Protein AF-A0A4U1FFP7-F1 (afdb_monomer_lite)

Foldseek 3Di:
DLLQLLLQLVVVPDAAEAEDCDCPDPSNVVSVVSRHNYDYDDPVDPVRVVVRDPPDDDDDDPPPPDDPVVVPDFQQQAQQWFFDFDPNLVNQLVSLCVVCVVVPPVDDAAAGLDTGDSQRLQVLLCVLQVHHGGHPNDHLVNQCPDPDPCSPVSSVVSVVRNVPPDHDNVSNCVSPVPTDDSSRVSNVCVVVVNVD

pLDDT: mean 89.07, std 9.96, range [54.44, 98.31]

Radius of gyration: 18.81 Å; chains: 1; bounding box: 48×37×46 Å

InterPro domains:
  IPR008030 NmrA-like domain [PF05368] (1-64)
  IPR008030 NmrA-like domain [PF05368] (74-161)
  IPR036291 NAD(P)-binding domain superfamily [SSF51735] (1-162)
  IPR051164 NmrA-like oxidoreductase [PTHR42748] (75-190)

Sequence (196 aa):
GGSVARAILESKKYEVRALARDVTQPNGQVLRDLGADVVKGDLNDKASVEASLKGAFMVTNFWDHFSKEKEMAPLPMGDVPMDGISVADVGEVICSIFNLPEKFVGKIVGLSAEAQTVQQHADALSKGLGKEVRDAEITLEAYEKLEFSAAKEMANMCHFYRMKPDCDSKLTHRLNPKVKSFSQLISKNQSALKGI

Structure (mmCIF, N/CA/C/O backbone):
data_AF-A0A4U1FFP7-F1
#
_entry.id   AF-A0A4U1FFP7-F1
#
loop_
_atom_site.group_PDB
_atom_site.id
_atom_site.type_symbol
_atom_site.label_atom_id
_atom_site.label_alt_id
_atom_site.label_comp_id
_atom_site.label_asym_id
_atom_site.label_entity_id
_atom_site.label_seq_id
_atom_site.pdbx_PDB_ins_code
_atom_site.Cartn_x
_atom_site.Cartn_y
_atom_site.Cartn_z
_atom_site.occupancy
_atom_site.B_iso_or_equiv
_atom_site.auth_seq_id
_atom_site.auth_comp_id
_atom_site.auth_asym_id
_atom_site.auth_atom_id
_atom_site.pdbx_PDB_model_num
ATOM 1 N N . GLY A 1 1 ? -4.544 -5.072 4.134 1.00 87.94 1 GLY A N 1
ATOM 2 C CA . GLY A 1 1 ? -5.307 -5.845 5.134 1.00 87.94 1 GLY A CA 1
ATOM 3 C C . GLY A 1 1 ? -4.788 -5.581 6.533 1.00 87.94 1 GLY A C 1
ATOM 4 O O . GLY A 1 1 ? -5.379 -4.788 7.249 1.00 87.94 1 GLY A O 1
ATOM 5 N N . GLY A 1 2 ? -3.652 -6.177 6.909 1.00 91.94 2 GLY A N 1
ATOM 6 C CA . GLY A 1 2 ? -3.124 -6.071 8.278 1.00 91.94 2 GLY A CA 1
ATOM 7 C C . GLY A 1 2 ? -2.788 -4.653 8.765 1.00 91.94 2 GLY A C 1
ATOM 8 O O . GLY A 1 2 ? -3.014 -4.365 9.934 1.00 91.94 2 GLY A O 1
ATOM 9 N N . SER A 1 3 ? -2.288 -3.757 7.901 1.00 93.94 3 SER A N 1
ATOM 10 C CA . SER A 1 3 ? -2.044 -2.349 8.275 1.00 93.94 3 SER A CA 1
ATOM 11 C C . SER A 1 3 ? -3.331 -1.622 8.668 1.00 93.94 3 SER A C 1
ATOM 13 O O . SER A 1 3 ? -3.363 -0.961 9.697 1.00 93.94 3 SER A O 1
ATOM 15 N N . VAL A 1 4 ? -4.402 -1.809 7.893 1.00 94.75 4 VAL A N 1
ATOM 16 C CA . VAL A 1 4 ? -5.732 -1.247 8.172 1.00 94.75 4 VAL A CA 1
ATOM 17 C C . VAL A 1 4 ? -6.303 -1.803 9.473 1.00 94.75 4 VAL A C 1
ATOM 19 O O . VAL A 1 4 ? -6.729 -1.028 10.319 1.00 94.75 4 VAL A O 1
ATOM 22 N N . ALA A 1 5 ? -6.259 -3.126 9.670 1.00 94.56 5 ALA A N 1
ATOM 23 C CA . ALA A 1 5 ? -6.751 -3.744 10.902 1.00 94.56 5 ALA A CA 1
ATOM 24 C C . ALA A 1 5 ? -6.058 -3.165 12.148 1.00 94.56 5 ALA A C 1
ATOM 26 O O . ALA A 1 5 ? -6.734 -2.798 13.103 1.00 94.56 5 ALA A O 1
ATOM 27 N N . ARG A 1 6 ? -4.725 -3.015 12.113 1.00 95.50 6 ARG A N 1
ATOM 28 C CA . ARG A 1 6 ? -3.956 -2.415 13.214 1.00 95.50 6 ARG A CA 1
ATOM 29 C C . ARG A 1 6 ? -4.321 -0.954 13.462 1.00 95.50 6 ARG A C 1
ATOM 31 O O . ARG A 1 6 ? -4.644 -0.616 14.592 1.00 95.50 6 ARG A O 1
ATOM 38 N N . ALA A 1 7 ? -4.350 -0.124 12.420 1.00 95.00 7 ALA A N 1
ATOM 39 C CA . ALA A 1 7 ? -4.693 1.294 12.556 1.00 95.00 7 ALA A CA 1
ATOM 40 C C . ALA A 1 7 ? -6.114 1.501 13.120 1.00 95.00 7 ALA A C 1
ATOM 42 O O . ALA A 1 7 ? -6.349 2.384 13.946 1.00 95.00 7 ALA A O 1
ATOM 43 N N . ILE A 1 8 ? -7.074 0.663 12.712 1.00 94.12 8 ILE A N 1
ATOM 44 C CA . ILE A 1 8 ? -8.444 0.721 13.234 1.00 94.12 8 ILE A CA 1
ATOM 45 C C . ILE A 1 8 ? -8.495 0.259 14.699 1.00 94.12 8 ILE A C 1
ATOM 47 O O . ILE A 1 8 ? -9.102 0.957 15.513 1.00 94.12 8 ILE A O 1
ATOM 51 N N . LEU A 1 9 ? -7.834 -0.849 15.060 1.00 95.06 9 LEU A N 1
ATOM 52 C CA . LEU A 1 9 ? -7.745 -1.317 16.454 1.00 95.06 9 LEU A CA 1
ATOM 53 C C . LEU A 1 9 ? -7.115 -0.259 17.370 1.00 95.06 9 LEU A C 1
ATOM 55 O O . LEU A 1 9 ? -7.647 0.038 18.439 1.00 95.06 9 LEU A O 1
ATOM 59 N N . GLU A 1 10 ? -6.018 0.362 16.933 1.00 94.44 10 GLU A N 1
ATOM 60 C CA . GLU A 1 10 ? -5.327 1.421 17.678 1.00 94.44 10 GLU A CA 1
ATOM 61 C C . GLU A 1 10 ? -6.215 2.651 17.907 1.00 94.44 10 GLU A C 1
ATOM 63 O O . GLU A 1 10 ? -6.130 3.282 18.962 1.00 94.44 10 GLU A O 1
ATOM 68 N N . SER A 1 11 ? -7.116 2.963 16.967 1.00 92.88 11 SER A N 1
ATOM 69 C CA . SER A 1 11 ? -8.067 4.072 17.114 1.00 92.88 11 SER A CA 1
ATOM 70 C C . SER A 1 11 ? -9.084 3.864 18.241 1.00 92.88 11 SER A C 1
ATOM 72 O O . SER A 1 11 ? -9.640 4.843 18.739 1.00 92.88 11 SER A O 1
ATOM 74 N N . LYS A 1 12 ? -9.353 2.603 18.623 1.00 92.56 12 LYS A N 1
ATOM 75 C CA . LYS A 1 12 ? -10.366 2.186 19.614 1.00 92.56 12 LYS A CA 1
ATOM 76 C C . LYS A 1 12 ? -11.797 2.668 19.332 1.00 92.56 12 LYS A C 1
ATOM 78 O O . LYS A 1 12 ? -12.646 2.614 20.216 1.00 92.56 12 LYS A O 1
ATOM 83 N N . LYS A 1 13 ? -12.079 3.150 18.118 1.00 92.38 13 LYS A N 1
ATOM 84 C CA . LYS A 1 13 ? -13.409 3.638 17.712 1.00 92.38 13 LYS A CA 1
ATOM 85 C C . LYS A 1 13 ? -14.295 2.559 17.104 1.00 92.38 13 LYS A C 1
ATOM 87 O O . LYS A 1 13 ? -15.508 2.733 17.052 1.00 92.38 13 LYS A O 1
ATOM 92 N N . TYR A 1 14 ? -13.688 1.479 16.627 1.00 91.56 14 TYR A N 1
ATOM 93 C CA . TYR A 1 14 ? -14.374 0.403 15.931 1.00 91.56 14 TYR A CA 1
ATOM 94 C C . TYR A 1 14 ? -13.913 -0.940 16.476 1.00 91.56 14 TYR A C 1
ATOM 96 O O . TYR A 1 14 ? -12.738 -1.124 16.799 1.00 91.56 14 TYR A O 1
ATOM 104 N N . GLU A 1 15 ? -14.837 -1.891 16.513 1.00 92.12 15 GLU A N 1
ATOM 105 C CA . GLU A 1 15 ? -14.494 -3.303 16.608 1.00 92.12 15 GLU A CA 1
ATOM 106 C C . GLU A 1 15 ? -13.964 -3.780 15.253 1.00 92.12 15 GLU A C 1
ATOM 108 O O . GLU A 1 15 ? -14.442 -3.355 14.197 1.00 92.12 15 GLU A O 1
ATOM 113 N N . VAL A 1 16 ? -12.968 -4.665 15.268 1.00 93.94 16 VAL A N 1
ATOM 114 C CA . VAL A 1 16 ? -12.366 -5.195 14.042 1.00 93.94 16 VAL A CA 1
ATOM 115 C C . VAL A 1 16 ? -12.641 -6.679 13.944 1.00 93.94 16 VAL A C 1
ATOM 117 O O . VAL A 1 16 ? -12.184 -7.454 14.778 1.00 93.94 16 VAL A O 1
ATOM 120 N N . ARG A 1 17 ? -13.323 -7.076 12.869 1.00 93.56 17 ARG A N 1
ATOM 121 C CA . ARG A 1 17 ? -13.433 -8.469 12.445 1.00 93.56 17 ARG A CA 1
ATOM 122 C C . ARG A 1 17 ? -12.497 -8.726 11.271 1.00 93.56 17 ARG A C 1
ATOM 124 O O . ARG A 1 17 ? -12.626 -8.088 10.228 1.00 93.56 17 ARG A O 1
ATOM 131 N N . ALA A 1 18 ? -11.561 -9.657 11.426 1.00 92.50 18 ALA A N 1
ATOM 132 C CA . ALA A 1 18 ? -10.642 -10.054 10.365 1.00 92.50 18 ALA A CA 1
ATOM 133 C C . ALA A 1 18 ? -11.038 -11.423 9.803 1.00 92.50 18 ALA A C 1
ATOM 135 O O . ALA A 1 18 ? -11.009 -12.430 10.509 1.00 92.50 18 ALA A O 1
ATOM 136 N N . LEU A 1 19 ? -11.390 -11.455 8.518 1.00 91.06 19 LEU A N 1
ATOM 137 C CA . LEU A 1 19 ? -11.724 -12.680 7.796 1.00 91.06 19 LEU A CA 1
ATOM 138 C C . LEU A 1 19 ? -10.442 -13.355 7.289 1.00 91.06 19 LEU A C 1
ATOM 140 O O . LEU A 1 19 ? -9.653 -12.724 6.583 1.00 91.06 19 LEU A O 1
ATOM 144 N N . ALA A 1 20 ? -10.232 -14.627 7.627 1.00 89.88 20 ALA A N 1
ATOM 145 C CA . ALA A 1 20 ? -9.082 -15.403 7.163 1.00 89.88 20 ALA A CA 1
ATOM 146 C C . ALA A 1 20 ? -9.478 -16.835 6.772 1.00 89.88 20 ALA A C 1
ATOM 148 O O . ALA A 1 20 ? -10.256 -17.481 7.469 1.00 89.88 20 ALA A O 1
ATOM 149 N N . ARG A 1 21 ? -8.886 -17.370 5.694 1.00 90.06 21 ARG A N 1
ATOM 150 C CA . ARG A 1 21 ? -9.090 -18.773 5.268 1.00 90.06 21 ARG A CA 1
ATOM 151 C C . ARG A 1 21 ? -8.604 -19.766 6.327 1.00 90.06 21 ARG A C 1
ATOM 153 O O . ARG A 1 21 ? -9.265 -20.766 6.606 1.00 90.06 21 ARG A O 1
ATOM 160 N N . ASP A 1 22 ? -7.461 -19.452 6.931 1.00 90.19 22 ASP A N 1
ATOM 161 C CA . ASP A 1 22 ? -6.849 -20.204 8.019 1.00 90.19 22 ASP A CA 1
ATOM 162 C C . ASP A 1 22 ? -6.565 -19.270 9.197 1.00 90.19 22 ASP A C 1
ATOM 164 O O . ASP A 1 22 ? -5.725 -18.371 9.139 1.00 90.19 22 ASP A O 1
ATOM 168 N N . VAL A 1 23 ? -7.301 -19.499 10.278 1.00 92.12 23 VAL A N 1
ATOM 169 C CA . VAL A 1 23 ? -7.270 -18.673 11.482 1.00 92.12 23 VAL A CA 1
ATOM 170 C C . VAL A 1 23 ? -6.167 -19.093 12.460 1.00 92.12 23 VAL A C 1
ATOM 172 O O . VAL A 1 23 ? -6.041 -18.500 13.529 1.00 92.12 23 VAL A O 1
ATOM 175 N N . THR A 1 24 ? -5.404 -20.139 12.143 1.00 91.12 24 THR A N 1
ATOM 176 C CA . THR A 1 24 ? -4.275 -20.617 12.960 1.00 91.12 24 THR A CA 1
ATOM 177 C C . THR A 1 24 ? -2.950 -19.973 12.556 1.00 91.12 24 THR A C 1
ATOM 179 O O . THR A 1 24 ? -1.965 -20.068 13.285 1.00 91.12 24 THR A O 1
ATOM 182 N N . GLN A 1 25 ? -2.928 -19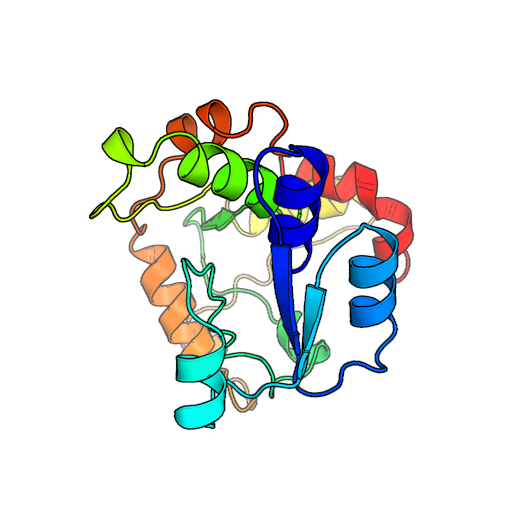.265 11.422 1.00 92.00 25 GLN A N 1
ATOM 183 C CA . GLN A 1 25 ? -1.733 -18.603 10.916 1.00 92.00 25 GLN A CA 1
ATOM 184 C C . GLN A 1 25 ? -1.223 -17.522 11.885 1.00 92.00 25 GLN A C 1
ATOM 186 O O . GLN A 1 25 ? -2.036 -16.773 12.442 1.00 92.00 25 GLN A O 1
ATOM 191 N N . PRO A 1 26 ? 0.109 -17.341 12.017 1.00 93.38 26 PRO A N 1
ATOM 192 C CA . PRO A 1 26 ? 0.697 -16.382 12.957 1.00 93.38 26 PRO A CA 1
ATOM 193 C C . PRO A 1 26 ? 0.146 -14.959 12.812 1.00 93.38 26 PRO A C 1
ATOM 195 O O . PRO A 1 26 ? -0.143 -14.295 13.802 1.00 93.38 26 PRO A O 1
ATOM 198 N N . ASN A 1 27 ? -0.082 -14.505 11.576 1.00 89.38 27 ASN A N 1
ATOM 199 C CA . ASN A 1 27 ? -0.641 -13.177 11.310 1.00 89.38 27 ASN A CA 1
ATOM 200 C C . ASN A 1 27 ? -2.064 -13.007 11.863 1.00 89.38 27 ASN A C 1
ATOM 202 O O . ASN A 1 27 ? -2.416 -11.914 12.303 1.00 89.38 27 ASN A O 1
ATOM 206 N N . GLY A 1 28 ? -2.874 -14.070 11.839 1.00 91.31 28 GLY A N 1
ATOM 207 C CA . GLY A 1 28 ? -4.203 -14.077 12.446 1.00 91.31 28 GLY A CA 1
ATOM 208 C C . GLY A 1 28 ? -4.114 -14.002 13.967 1.00 91.31 28 GLY A C 1
ATOM 209 O O . GLY A 1 28 ? -4.809 -13.196 14.576 1.00 91.31 28 GLY A O 1
ATOM 210 N N . GLN A 1 29 ? -3.200 -14.762 14.578 1.00 92.94 29 GLN A N 1
ATOM 211 C CA . GLN A 1 29 ? -3.005 -14.722 16.027 1.00 92.94 29 GLN A CA 1
ATOM 212 C C . GLN A 1 29 ? -2.547 -13.340 16.513 1.00 92.94 29 GLN A C 1
ATOM 214 O O . GLN A 1 29 ? -3.124 -12.816 17.457 1.00 92.94 29 GLN A O 1
ATOM 219 N N . VAL A 1 30 ? -1.618 -12.692 15.801 1.00 95.06 30 VAL A N 1
ATOM 220 C CA . VAL A 1 30 ? -1.197 -11.314 16.114 1.00 95.06 30 VAL A CA 1
ATOM 221 C C . VAL A 1 30 ? -2.386 -10.350 16.125 1.00 95.06 30 VAL A C 1
ATOM 223 O O . VAL A 1 30 ? -2.468 -9.487 16.992 1.00 95.06 30 VAL A O 1
ATOM 226 N N . LEU A 1 31 ? -3.325 -10.473 15.179 1.00 95.81 31 LEU A N 1
ATOM 227 C CA . LEU A 1 31 ? -4.514 -9.616 15.171 1.00 95.81 31 LEU A CA 1
ATOM 228 C C . LEU A 1 31 ? -5.466 -9.933 16.330 1.00 95.81 31 LEU A C 1
ATOM 230 O O . LEU A 1 31 ? -6.023 -8.996 16.897 1.00 95.81 31 LEU A O 1
ATOM 234 N N . ARG A 1 32 ? -5.621 -11.207 16.715 1.00 95.56 32 ARG A N 1
ATOM 235 C CA . ARG A 1 32 ? -6.397 -11.577 17.912 1.00 95.56 32 ARG A CA 1
ATOM 236 C C . ARG A 1 32 ? -5.813 -10.973 19.178 1.00 95.56 32 ARG A C 1
ATOM 238 O O . ARG A 1 32 ? -6.558 -10.408 19.968 1.00 95.56 32 ARG A O 1
ATOM 245 N N . ASP A 1 33 ? -4.496 -11.060 19.346 1.00 96.12 33 ASP A N 1
ATOM 246 C CA . ASP A 1 33 ? -3.803 -10.543 20.531 1.00 96.12 33 ASP A CA 1
ATOM 247 C C . ASP A 1 33 ? -3.936 -9.013 20.638 1.00 96.12 33 ASP A C 1
ATOM 249 O O . ASP A 1 33 ? -3.938 -8.454 21.733 1.00 96.12 33 ASP A O 1
ATOM 253 N N . LEU A 1 34 ? -4.109 -8.334 19.499 1.00 96.06 34 LEU A N 1
ATOM 254 C CA . LEU A 1 34 ? -4.412 -6.903 19.417 1.00 96.06 34 LEU A CA 1
ATOM 255 C C . LEU A 1 34 ? -5.909 -6.572 19.587 1.00 96.06 34 LEU A C 1
ATOM 257 O O . LEU A 1 34 ? -6.265 -5.394 19.582 1.00 96.06 34 LEU A O 1
ATOM 261 N N . GLY A 1 35 ? -6.779 -7.574 19.743 1.00 96.19 35 GLY A N 1
ATOM 262 C CA . GLY A 1 35 ? -8.211 -7.411 20.011 1.00 96.19 35 GLY A CA 1
ATOM 263 C C . GLY A 1 35 ? -9.142 -7.593 18.809 1.00 96.19 35 GLY A C 1
ATOM 264 O O . GLY A 1 35 ? -10.318 -7.250 18.912 1.00 96.19 35 GLY A O 1
ATOM 265 N N . ALA A 1 36 ? -8.664 -8.110 17.672 1.00 95.81 36 ALA A N 1
ATOM 266 C CA . ALA A 1 36 ? -9.539 -8.428 16.542 1.00 95.81 36 ALA A CA 1
ATOM 267 C C . ALA A 1 36 ? -10.326 -9.730 16.758 1.00 95.81 36 ALA A C 1
ATOM 269 O O . ALA A 1 36 ? -9.778 -10.750 17.181 1.00 95.81 36 ALA A O 1
ATOM 270 N N . ASP A 1 37 ? -11.584 -9.731 16.324 1.00 94.06 37 ASP A N 1
ATOM 271 C CA . ASP A 1 37 ? -12.382 -10.935 16.110 1.00 94.06 37 ASP A CA 1
ATOM 272 C C . ASP A 1 37 ? -11.933 -11.619 14.806 1.00 94.06 37 ASP A C 1
ATOM 274 O O . ASP A 1 37 ? -12.301 -11.211 13.701 1.00 94.06 37 ASP A O 1
ATOM 278 N N . VAL A 1 38 ? -11.060 -12.623 14.909 1.00 94.25 38 VAL A N 1
ATOM 279 C CA . VAL A 1 38 ? -10.531 -13.341 13.739 1.00 94.25 38 VAL A CA 1
ATOM 280 C C . VAL A 1 38 ? -11.393 -14.556 13.437 1.00 94.25 38 VAL A C 1
ATOM 282 O O . VAL A 1 38 ? -11.322 -15.570 14.138 1.00 94.25 38 VAL A O 1
ATOM 285 N N . VAL A 1 39 ? -12.149 -14.467 12.346 1.00 92.44 39 VAL A N 1
ATOM 286 C CA . VAL A 1 39 ? -13.131 -15.472 11.935 1.00 92.44 39 VAL A CA 1
ATOM 287 C C . VAL A 1 39 ? -12.694 -16.190 10.666 1.00 92.44 39 VAL A C 1
ATOM 289 O O . VAL A 1 39 ? -12.028 -15.623 9.793 1.00 92.44 39 VAL A O 1
ATOM 292 N N . LYS A 1 40 ? -13.081 -17.464 10.559 1.00 92.00 40 LYS A N 1
ATOM 293 C CA . LYS A 1 40 ? -12.821 -18.244 9.354 1.00 92.00 40 LYS A CA 1
ATOM 294 C C . LYS A 1 40 ? -13.733 -17.766 8.232 1.00 92.00 40 LYS A C 1
ATOM 296 O O . LYS A 1 40 ? -14.940 -17.665 8.433 1.00 92.00 40 LYS A O 1
ATOM 301 N N . GLY A 1 41 ? -13.163 -17.555 7.054 1.00 89.75 41 GLY A N 1
ATOM 302 C CA . GLY A 1 41 ? -13.954 -17.396 5.848 1.00 89.75 41 GLY A CA 1
ATOM 303 C C . GLY A 1 41 ? -13.150 -17.252 4.571 1.00 89.75 41 GLY A C 1
ATOM 304 O O . GLY A 1 41 ? -11.937 -17.031 4.596 1.00 89.75 41 GLY A O 1
ATOM 305 N N . ASP A 1 42 ? -13.852 -17.412 3.457 1.00 87.50 42 ASP A N 1
ATOM 306 C CA . ASP A 1 42 ? -13.289 -17.409 2.113 1.00 87.50 42 ASP A CA 1
ATOM 307 C C . ASP A 1 42 ? -14.065 -16.427 1.233 1.00 87.50 42 ASP A C 1
ATOM 309 O O . ASP A 1 42 ? -15.292 -16.453 1.193 1.00 87.50 42 ASP A O 1
ATOM 313 N N . LEU A 1 43 ? -13.345 -15.563 0.517 1.00 86.25 43 LEU A N 1
ATOM 314 C CA . LEU A 1 43 ? -13.943 -14.609 -0.419 1.00 86.25 43 LEU A CA 1
ATOM 315 C C . LEU A 1 43 ? -14.571 -15.299 -1.641 1.00 86.25 43 LEU A C 1
ATOM 317 O O . LEU A 1 43 ? -15.386 -14.685 -2.325 1.00 86.25 43 LEU A O 1
ATOM 321 N N . ASN A 1 44 ? -14.219 -16.563 -1.896 1.00 87.50 44 ASN A N 1
ATOM 322 C CA . ASN A 1 44 ? -14.821 -17.394 -2.937 1.00 87.50 44 ASN A CA 1
ATOM 323 C C . ASN A 1 44 ? -16.084 -18.136 -2.463 1.00 87.50 44 ASN A C 1
ATOM 325 O O . ASN A 1 44 ? -16.767 -18.755 -3.278 1.00 87.50 44 ASN A O 1
ATOM 329 N N . ASP A 1 45 ? -16.412 -18.081 -1.167 1.00 89.75 45 ASP A N 1
ATOM 330 C CA . ASP A 1 45 ? -17.646 -18.631 -0.608 1.00 89.75 45 ASP A CA 1
ATOM 331 C C . ASP A 1 45 ? -18.622 -17.495 -0.283 1.00 89.75 45 ASP A C 1
ATOM 333 O O . ASP A 1 45 ? -18.477 -16.759 0.696 1.00 89.75 45 ASP A O 1
ATOM 337 N N . LYS A 1 46 ? -19.670 -17.381 -1.102 1.00 89.31 46 LYS A N 1
ATOM 338 C CA . LYS A 1 46 ? -20.719 -16.371 -0.939 1.00 89.31 46 LYS A CA 1
ATOM 339 C C . LYS A 1 46 ? -21.335 -16.385 0.466 1.00 89.31 46 LYS A C 1
ATOM 341 O O . LYS A 1 46 ? -21.508 -15.315 1.046 1.00 89.31 46 LYS A O 1
ATOM 346 N N . ALA A 1 47 ? -21.646 -17.559 1.018 1.00 89.50 47 ALA A N 1
ATOM 347 C CA . ALA A 1 47 ? -22.281 -17.658 2.332 1.00 89.50 47 ALA A CA 1
ATOM 348 C C . ALA A 1 47 ? -21.326 -17.188 3.439 1.00 89.50 47 ALA A C 1
ATOM 350 O O . ALA A 1 47 ? -21.730 -16.475 4.360 1.00 89.50 47 ALA A O 1
ATOM 351 N N . SER A 1 48 ? -20.039 -17.525 3.307 1.00 86.62 48 SER A N 1
ATOM 352 C CA . SER A 1 48 ? -18.990 -17.046 4.207 1.00 86.62 48 SER A CA 1
ATOM 353 C C . SER A 1 48 ? -18.852 -15.522 4.186 1.00 86.62 48 SER A C 1
ATOM 355 O O . SER A 1 48 ? -18.652 -14.914 5.243 1.00 86.62 48 SER A O 1
ATOM 357 N N . VAL A 1 49 ? -18.942 -14.903 3.007 1.00 85.75 49 VAL A N 1
ATOM 358 C CA . VAL A 1 49 ? -18.876 -13.445 2.857 1.00 85.75 49 VAL A CA 1
ATOM 359 C C . VAL A 1 49 ? -20.115 -12.792 3.463 1.00 85.75 49 VAL A C 1
ATOM 361 O O . VAL A 1 49 ? -19.978 -11.918 4.315 1.00 85.75 49 VAL A O 1
ATOM 364 N N . GLU A 1 50 ? -21.318 -13.242 3.101 1.00 86.12 50 GLU A N 1
ATOM 365 C CA . GLU A 1 50 ? -22.579 -12.678 3.607 1.00 86.12 50 GLU A CA 1
ATOM 366 C C . GLU A 1 50 ? -22.665 -12.716 5.139 1.00 86.12 50 GLU A C 1
ATOM 368 O O . GLU A 1 50 ? -23.067 -11.731 5.759 1.00 86.12 50 GLU A O 1
ATOM 373 N N . ALA A 1 51 ? -22.198 -13.797 5.769 1.00 82.62 51 ALA A N 1
ATOM 374 C CA . ALA A 1 51 ? -22.166 -13.921 7.227 1.00 82.62 51 ALA A CA 1
ATOM 375 C C . ALA A 1 51 ? -21.199 -12.932 7.919 1.00 82.62 51 ALA A C 1
ATOM 377 O O . ALA A 1 51 ? -21.312 -12.685 9.123 1.00 82.62 51 ALA A O 1
ATOM 378 N N . SER A 1 52 ? -20.248 -12.362 7.173 1.00 78.25 52 SER A N 1
ATOM 379 C CA . SER A 1 52 ? -19.132 -11.572 7.706 1.00 78.25 52 SER A CA 1
ATOM 380 C C . SER A 1 52 ? -19.285 -10.058 7.511 1.00 78.25 52 SER A C 1
ATOM 382 O O . SER A 1 52 ? -18.544 -9.294 8.130 1.00 78.25 52 SER A O 1
ATOM 384 N N . LEU A 1 53 ? -20.227 -9.598 6.679 1.00 78.81 53 LEU A N 1
ATOM 385 C CA . LEU A 1 53 ? -20.320 -8.195 6.258 1.00 78.81 53 LEU A CA 1
ATOM 386 C C . LEU A 1 53 ? -21.243 -7.350 7.154 1.00 78.81 53 LEU A C 1
ATOM 388 O O . LEU A 1 53 ? -22.466 -7.400 7.047 1.00 78.81 53 LEU A O 1
ATOM 392 N N . LYS A 1 54 ? -20.645 -6.480 7.978 1.00 68.12 54 LYS A N 1
ATOM 393 C CA . LYS A 1 54 ? -21.308 -5.331 8.628 1.00 68.12 54 LYS A CA 1
ATOM 394 C C . LYS A 1 54 ? -20.394 -4.099 8.546 1.00 68.12 54 LYS A C 1
ATOM 396 O O . LYS A 1 54 ? -19.796 -3.698 9.535 1.00 68.12 54 LYS A O 1
ATOM 401 N N . GLY A 1 55 ? -20.254 -3.546 7.335 1.00 69.31 55 GLY A N 1
ATOM 402 C CA . GLY A 1 55 ? -19.203 -2.578 6.986 1.00 69.31 55 GLY A CA 1
ATOM 403 C C . GLY A 1 55 ? -17.862 -3.289 6.779 1.00 69.31 55 GLY A C 1
ATOM 404 O O . GLY A 1 55 ? -17.416 -4.032 7.647 1.00 69.31 55 GLY A O 1
ATOM 405 N N . ALA A 1 56 ? -17.239 -3.134 5.609 1.00 77.38 56 ALA A N 1
ATOM 406 C CA . ALA A 1 56 ? -16.059 -3.921 5.261 1.00 77.38 56 ALA A CA 1
ATOM 407 C C . ALA A 1 56 ? -15.001 -3.105 4.525 1.00 77.38 56 ALA A C 1
ATOM 409 O O . ALA A 1 56 ? -15.301 -2.326 3.622 1.00 77.38 56 ALA A O 1
ATOM 410 N N . PHE A 1 57 ? -13.747 -3.351 4.895 1.00 82.25 57 PHE A N 1
ATOM 411 C CA . PHE A 1 57 ? -12.593 -3.039 4.070 1.00 82.25 57 PHE A CA 1
ATOM 412 C C . PHE A 1 57 ? -12.164 -4.316 3.350 1.00 82.25 57 PHE A C 1
ATOM 414 O O . PHE A 1 57 ? -11.875 -5.326 3.993 1.00 82.25 57 PHE A O 1
ATOM 421 N N . MET A 1 58 ? -12.109 -4.269 2.023 1.00 82.56 58 MET A N 1
ATOM 422 C CA . MET A 1 58 ? -11.720 -5.408 1.198 1.00 82.56 58 MET A CA 1
ATOM 423 C C . MET A 1 58 ? -10.426 -5.100 0.456 1.00 82.56 58 MET A C 1
ATOM 425 O O . MET A 1 58 ? -10.220 -3.993 -0.032 1.00 82.56 58 MET A O 1
ATOM 429 N N . VAL A 1 59 ? -9.560 -6.106 0.366 1.00 80.50 59 VAL A N 1
ATOM 430 C CA . VAL A 1 59 ? -8.375 -6.073 -0.492 1.00 80.50 59 VAL A CA 1
ATOM 431 C C . VAL A 1 59 ? -8.584 -7.105 -1.580 1.00 80.50 59 VAL A C 1
ATOM 433 O O . VAL A 1 59 ? -8.663 -8.296 -1.291 1.00 80.50 59 VAL A O 1
ATOM 436 N N . THR A 1 60 ? -8.655 -6.658 -2.825 1.00 72.12 60 THR A N 1
ATOM 437 C CA . THR A 1 60 ? -8.612 -7.540 -3.986 1.00 72.12 60 THR A CA 1
ATOM 438 C C . THR A 1 60 ? -7.149 -7.793 -4.327 1.00 72.12 60 THR A C 1
ATOM 440 O O . THR A 1 60 ? -6.500 -6.975 -4.975 1.00 72.12 60 THR A O 1
ATOM 443 N N . ASN A 1 61 ? -6.597 -8.907 -3.835 1.00 69.50 61 ASN A N 1
ATOM 444 C CA . ASN A 1 61 ? -5.240 -9.300 -4.196 1.00 69.50 61 ASN A CA 1
ATOM 445 C C . ASN A 1 61 ? -5.264 -10.150 -5.468 1.00 69.50 61 ASN A C 1
ATOM 447 O O . ASN A 1 61 ? -5.531 -11.348 -5.415 1.00 69.50 61 ASN A O 1
ATOM 451 N N . PHE A 1 62 ? -4.970 -9.530 -6.608 1.00 63.34 62 PHE A N 1
ATOM 452 C CA . PHE A 1 62 ? -4.801 -10.246 -7.873 1.00 63.34 62 PHE A CA 1
ATOM 453 C C . PHE A 1 62 ? -3.565 -11.169 -7.852 1.00 63.34 62 PHE A C 1
ATOM 455 O O . PHE A 1 62 ? -3.486 -12.124 -8.621 1.00 63.34 62 PHE A O 1
ATOM 462 N N . TRP A 1 63 ? -2.618 -10.916 -6.937 1.00 64.81 63 TRP A N 1
ATOM 463 C CA . TRP A 1 63 ? -1.260 -11.439 -7.028 1.00 64.81 63 TRP A CA 1
ATOM 464 C C . TRP A 1 63 ? -0.949 -12.658 -6.152 1.00 64.81 63 TRP A C 1
ATOM 466 O O . TRP A 1 63 ? 0.183 -13.131 -6.166 1.00 64.81 63 TRP A O 1
ATOM 476 N N . ASP A 1 64 ? -1.933 -13.203 -5.426 1.00 59.06 64 ASP A N 1
ATOM 477 C CA . ASP A 1 64 ? -1.755 -14.322 -4.472 1.00 59.06 64 ASP A CA 1
ATOM 478 C C . ASP A 1 64 ? -1.084 -15.578 -5.094 1.00 59.06 64 ASP A C 1
ATOM 480 O O . ASP A 1 64 ? -0.611 -16.445 -4.363 1.00 59.06 64 ASP A O 1
ATOM 484 N N . HIS A 1 65 ? -1.017 -15.676 -6.430 1.00 54.97 65 HIS A N 1
ATOM 485 C CA . HIS A 1 65 ? -0.456 -16.806 -7.182 1.00 54.97 65 HIS A CA 1
ATOM 486 C C . HIS A 1 65 ? 0.935 -16.552 -7.802 1.00 54.97 65 HIS A C 1
ATOM 488 O O . HIS A 1 65 ? 1.475 -17.454 -8.446 1.00 54.97 65 HIS A O 1
ATOM 494 N N . PHE A 1 66 ? 1.518 -15.355 -7.667 1.00 58.81 66 PHE A N 1
ATOM 495 C CA . PHE A 1 66 ? 2.800 -15.018 -8.306 1.00 58.81 66 PHE A CA 1
ATOM 496 C C . PHE A 1 66 ? 3.986 -15.101 -7.330 1.00 58.81 66 PHE A C 1
ATOM 498 O O . PHE A 1 66 ? 3.825 -15.012 -6.115 1.00 58.81 66 PHE A O 1
ATOM 505 N N . SER A 1 67 ? 5.193 -15.343 -7.859 1.00 58.62 67 SER A N 1
ATOM 506 C CA . SER A 1 67 ? 6.404 -15.542 -7.051 1.00 58.62 67 SER A CA 1
ATOM 507 C C . SER A 1 67 ? 7.156 -14.235 -6.792 1.00 58.62 67 SER A C 1
ATOM 509 O O . SER A 1 67 ? 7.226 -13.363 -7.655 1.00 58.62 67 SER A O 1
ATOM 511 N N . LYS A 1 68 ? 7.798 -14.143 -5.620 1.00 57.06 68 LYS A N 1
ATOM 512 C CA . LYS A 1 68 ? 8.598 -12.979 -5.196 1.00 57.06 68 LYS A CA 1
ATOM 513 C C . LYS A 1 68 ? 9.736 -12.628 -6.157 1.00 57.06 68 LYS A C 1
ATOM 515 O O . LYS A 1 68 ? 10.012 -11.452 -6.351 1.00 57.06 68 LYS A O 1
ATOM 520 N N . GLU A 1 69 ? 10.383 -13.615 -6.784 1.00 54.44 69 GLU A N 1
ATOM 521 C CA . GLU A 1 69 ? 11.468 -13.347 -7.746 1.00 54.44 69 GLU A CA 1
ATOM 522 C C . GLU A 1 69 ? 10.979 -12.570 -8.978 1.00 54.44 69 GLU A C 1
ATOM 524 O O . GLU A 1 69 ? 11.752 -11.847 -9.598 1.00 54.44 69 GLU A O 1
ATOM 529 N N . LYS A 1 70 ? 9.687 -12.675 -9.315 1.00 54.66 70 LYS A N 1
ATOM 530 C CA . LYS A 1 70 ? 9.079 -11.972 -10.453 1.00 54.66 70 LYS A CA 1
ATOM 531 C C . LYS A 1 70 ? 8.683 -10.532 -10.110 1.00 54.66 70 LYS A C 1
ATOM 533 O O . LYS A 1 70 ? 8.609 -9.701 -11.008 1.00 54.66 70 LYS A O 1
ATOM 538 N N . GLU A 1 71 ? 8.508 -10.209 -8.825 1.00 56.75 71 GLU A N 1
ATOM 539 C CA . GLU A 1 71 ? 8.265 -8.836 -8.346 1.00 56.75 71 GLU A CA 1
ATOM 540 C C . GLU A 1 71 ? 9.520 -7.946 -8.435 1.00 56.75 71 GLU A C 1
ATOM 542 O O . GLU A 1 71 ? 9.418 -6.728 -8.325 1.00 56.75 71 GLU A O 1
ATOM 547 N N . MET A 1 72 ? 10.700 -8.537 -8.670 1.00 61.12 72 MET A N 1
ATOM 548 C CA . MET A 1 72 ? 11.970 -7.822 -8.864 1.00 61.12 72 MET A CA 1
ATOM 549 C C . MET A 1 72 ? 12.239 -7.430 -10.328 1.00 61.12 72 MET A C 1
ATOM 551 O O . MET A 1 72 ? 13.315 -6.918 -10.638 1.00 61.12 72 MET A O 1
ATOM 555 N N . ALA A 1 73 ? 11.299 -7.684 -11.243 1.00 69.44 73 ALA A N 1
ATOM 556 C CA . ALA A 1 73 ? 11.455 -7.319 -12.645 1.00 69.44 73 ALA A CA 1
ATOM 557 C C . ALA A 1 73 ? 11.481 -5.783 -12.829 1.00 69.44 73 ALA A C 1
ATOM 559 O O . ALA A 1 73 ? 10.710 -5.073 -12.177 1.00 69.44 73 ALA A O 1
ATOM 560 N N . PRO A 1 74 ? 12.327 -5.253 -13.732 1.00 83.31 74 PRO A N 1
ATOM 561 C CA . PRO A 1 74 ? 12.409 -3.815 -13.985 1.00 83.31 74 PRO A CA 1
ATOM 562 C C . PRO A 1 74 ? 11.085 -3.266 -14.522 1.00 83.31 74 PRO A C 1
ATOM 564 O O . PRO A 1 74 ? 10.501 -3.849 -15.425 1.00 83.31 74 PRO A O 1
ATOM 567 N N . LEU A 1 75 ? 10.600 -2.139 -14.003 1.00 88.44 75 LEU A N 1
ATOM 568 C CA . LEU A 1 75 ? 9.307 -1.591 -14.418 1.00 88.44 75 LEU A CA 1
ATOM 569 C C . LEU A 1 75 ? 9.458 -0.753 -15.695 1.00 88.44 75 LEU A C 1
ATOM 571 O O . LEU A 1 75 ? 10.170 0.253 -15.665 1.00 88.44 75 LEU A O 1
ATOM 575 N N . PRO A 1 76 ? 8.759 -1.078 -16.799 1.00 92.56 76 PRO A N 1
ATOM 576 C CA . PRO A 1 76 ? 8.795 -0.274 -18.010 1.00 92.56 76 PRO A CA 1
ATOM 577 C C . PRO A 1 76 ? 7.976 1.004 -17.794 1.00 92.56 76 PRO A C 1
ATOM 579 O O . PRO A 1 76 ? 6.882 1.141 -18.337 1.00 92.56 76 PRO A O 1
ATOM 582 N N . MET A 1 77 ? 8.499 1.986 -17.064 1.00 94.50 77 MET A N 1
ATOM 583 C CA . MET A 1 77 ? 7.852 3.292 -16.839 1.00 94.50 77 MET A CA 1
ATOM 584 C C . MET A 1 77 ? 8.458 4.422 -17.681 1.00 94.50 77 MET A C 1
ATOM 586 O O . MET A 1 77 ? 7.774 5.412 -17.944 1.00 94.50 77 MET A O 1
ATOM 590 N N . GLY A 1 78 ? 9.696 4.252 -18.162 1.00 91.06 78 GLY A N 1
ATOM 591 C CA . GLY A 1 78 ? 10.457 5.338 -18.785 1.00 91.06 78 GLY A CA 1
ATOM 592 C C . GLY A 1 78 ? 10.568 6.537 -17.838 1.00 91.06 78 GLY A C 1
ATOM 593 O O . GLY A 1 78 ? 10.608 6.374 -16.620 1.00 91.06 78 GLY A O 1
ATOM 594 N N . ASP A 1 79 ? 10.507 7.747 -18.391 1.00 93.88 79 ASP A N 1
ATOM 595 C CA . ASP A 1 79 ? 10.610 8.988 -17.611 1.00 93.88 79 ASP A CA 1
ATOM 596 C C . ASP A 1 79 ? 9.315 9.396 -16.890 1.00 93.88 79 ASP A C 1
ATOM 598 O O . ASP A 1 79 ? 9.240 10.486 -16.318 1.00 93.88 79 ASP A O 1
ATOM 602 N N . VAL A 1 80 ? 8.261 8.571 -16.922 1.00 96.38 80 VAL A N 1
ATOM 603 C CA . VAL A 1 80 ? 6.991 8.913 -16.271 1.00 96.38 80 VAL A CA 1
ATOM 604 C C . VAL A 1 80 ? 7.070 8.592 -14.775 1.00 96.38 80 VAL A C 1
ATOM 606 O O . VAL A 1 80 ? 7.259 7.426 -14.420 1.00 96.38 80 VAL A O 1
ATOM 609 N N . PRO A 1 81 ? 6.887 9.583 -13.879 1.00 96.69 81 PRO A N 1
ATOM 610 C CA . PRO A 1 81 ? 6.830 9.319 -12.449 1.00 96.69 81 PRO A CA 1
ATOM 611 C C . PRO A 1 81 ? 5.635 8.433 -12.095 1.00 96.69 81 PRO A C 1
ATOM 613 O O . PRO A 1 81 ? 4.528 8.652 -12.585 1.00 96.69 81 PRO A O 1
ATOM 616 N N . MET A 1 82 ? 5.868 7.458 -11.223 1.00 95.50 82 MET A N 1
ATOM 617 C CA . MET A 1 82 ? 4.857 6.551 -10.695 1.00 95.50 82 MET A CA 1
ATOM 618 C C . MET A 1 82 ? 4.506 6.953 -9.266 1.00 95.50 82 MET A C 1
ATOM 620 O O . MET A 1 82 ? 5.402 7.105 -8.434 1.00 95.50 82 MET A O 1
ATOM 624 N N . ASP A 1 83 ? 3.213 7.100 -8.983 1.00 97.38 83 ASP A N 1
ATOM 625 C CA . ASP A 1 83 ? 2.708 7.288 -7.625 1.00 97.38 83 ASP A CA 1
ATOM 626 C C . ASP A 1 83 ? 2.966 6.052 -6.760 1.00 97.38 83 ASP A C 1
ATOM 628 O O . ASP A 1 83 ? 2.727 4.913 -7.169 1.00 97.38 83 ASP A O 1
ATOM 632 N N . GLY A 1 84 ? 3.433 6.285 -5.536 1.00 95.31 84 GLY A N 1
ATOM 633 C CA . GLY A 1 84 ? 3.747 5.231 -4.584 1.00 95.31 84 GLY A CA 1
ATOM 634 C C . GLY A 1 84 ? 3.333 5.594 -3.166 1.00 95.31 84 GLY A C 1
ATOM 635 O O . GLY A 1 84 ? 3.353 6.753 -2.757 1.00 95.31 84 GLY A O 1
ATOM 636 N N . ILE A 1 85 ? 2.969 4.581 -2.383 1.00 96.38 85 ILE A N 1
ATOM 637 C CA . ILE A 1 85 ? 2.723 4.701 -0.945 1.00 96.38 85 ILE A CA 1
ATOM 638 C C . ILE A 1 85 ? 3.132 3.406 -0.245 1.00 96.38 85 ILE A C 1
ATOM 640 O O . ILE A 1 85 ? 2.939 2.305 -0.760 1.00 96.38 85 ILE A O 1
ATOM 644 N N . SER A 1 86 ? 3.665 3.521 0.970 1.00 94.38 86 SER A N 1
ATOM 645 C CA . SER A 1 86 ? 3.870 2.354 1.824 1.00 94.38 86 SER A CA 1
ATOM 646 C C . SER A 1 86 ? 2.542 1.695 2.184 1.00 94.38 86 SER A C 1
ATOM 648 O O . SER A 1 86 ? 1.662 2.332 2.763 1.00 94.38 86 SER A O 1
ATOM 650 N N . VAL A 1 87 ? 2.434 0.380 1.986 1.00 90.69 87 VAL A N 1
ATOM 651 C CA . VAL A 1 87 ? 1.273 -0.411 2.437 1.00 90.69 87 VAL A CA 1
ATOM 652 C C . VAL A 1 87 ? 1.027 -0.267 3.949 1.00 90.69 87 VAL A C 1
ATOM 654 O O . VAL A 1 87 ? -0.112 -0.389 4.410 1.00 90.69 87 VAL A O 1
ATOM 657 N N . ALA A 1 88 ? 2.070 0.017 4.738 1.00 90.62 88 ALA A N 1
ATOM 658 C CA . ALA A 1 88 ? 1.926 0.301 6.164 1.00 90.62 88 ALA A CA 1
ATOM 659 C C . ALA A 1 88 ? 1.167 1.614 6.421 1.00 90.62 88 ALA A C 1
ATOM 661 O O . ALA A 1 88 ? 0.317 1.655 7.305 1.00 90.62 88 ALA A O 1
ATOM 662 N N . ASP A 1 89 ? 1.422 2.650 5.619 1.00 95.38 89 ASP A N 1
ATOM 663 C CA . ASP A 1 89 ? 0.814 3.975 5.777 1.00 95.38 89 ASP A CA 1
ATOM 664 C C . ASP A 1 89 ? -0.616 4.043 5.208 1.00 95.38 89 ASP A C 1
ATOM 666 O O . ASP A 1 89 ? -1.400 4.891 5.635 1.00 95.38 89 ASP A O 1
ATOM 670 N N . VAL A 1 90 ? -0.997 3.107 4.323 1.00 95.69 90 VAL A N 1
ATOM 671 C CA . VAL A 1 90 ? -2.391 2.926 3.866 1.00 95.69 90 VAL A CA 1
ATOM 672 C C . VAL A 1 90 ? -3.338 2.679 5.046 1.00 95.69 90 VAL A C 1
ATOM 674 O O . VAL A 1 90 ? -4.475 3.137 5.017 1.00 95.69 90 VAL A O 1
ATOM 677 N N . GLY A 1 91 ? -2.879 1.991 6.100 1.00 94.62 91 GLY A N 1
ATOM 678 C CA . GLY A 1 91 ? -3.699 1.693 7.278 1.00 94.62 91 GLY A CA 1
ATOM 679 C C . GLY A 1 91 ? -4.286 2.942 7.933 1.00 94.62 91 GLY A C 1
ATOM 680 O O . GLY A 1 91 ? -5.497 3.035 8.124 1.00 94.62 91 GLY A O 1
ATOM 681 N N . GLU A 1 92 ? -3.423 3.920 8.198 1.00 95.31 92 GLU A N 1
ATOM 682 C CA . GLU A 1 92 ? -3.787 5.208 8.798 1.00 95.31 92 GLU A CA 1
ATOM 683 C C . GLU A 1 92 ? -4.713 6.022 7.892 1.00 95.31 92 GLU A C 1
ATOM 685 O O . GLU A 1 92 ? -5.715 6.565 8.351 1.00 95.31 92 GLU A O 1
ATOM 690 N N . VAL A 1 93 ? -4.425 6.063 6.586 1.00 96.88 93 VAL A N 1
ATOM 691 C CA . VAL A 1 93 ? -5.259 6.790 5.618 1.00 96.88 93 VAL A CA 1
ATOM 692 C C . VAL A 1 93 ? -6.680 6.224 5.585 1.00 96.88 93 VAL A C 1
ATOM 694 O O . VAL A 1 93 ? -7.651 6.978 5.651 1.00 96.88 93 VAL A O 1
ATOM 697 N N . ILE A 1 94 ? -6.814 4.897 5.529 1.00 95.12 94 ILE A N 1
ATOM 698 C CA . ILE A 1 94 ? -8.117 4.224 5.536 1.00 95.12 94 ILE A CA 1
ATOM 699 C C . ILE A 1 94 ? -8.845 4.444 6.868 1.00 95.12 94 ILE A C 1
ATOM 701 O O . ILE A 1 94 ? -10.048 4.704 6.866 1.00 95.12 94 ILE A O 1
ATOM 705 N N . CYS A 1 95 ? -8.136 4.408 8.000 1.00 94.44 95 CYS A N 1
ATOM 706 C CA . CYS A 1 95 ? -8.717 4.733 9.303 1.00 94.44 95 CYS A CA 1
ATOM 707 C C . CYS A 1 95 ? -9.278 6.169 9.329 1.00 94.44 95 CYS A C 1
ATOM 709 O O . CYS A 1 95 ? -10.410 6.389 9.763 1.00 94.44 95 CYS A O 1
ATOM 711 N N . SER A 1 96 ? -8.547 7.150 8.790 1.00 95.50 96 SER A N 1
ATOM 712 C CA . SER A 1 96 ? -9.029 8.531 8.645 1.00 95.50 96 SER A CA 1
ATOM 713 C C . SER A 1 96 ? -10.269 8.639 7.751 1.00 95.50 96 SER A C 1
ATOM 715 O O . SER A 1 96 ? -11.191 9.383 8.081 1.00 95.50 96 SER A O 1
ATOM 717 N N . ILE A 1 97 ? -10.334 7.873 6.657 1.00 95.00 97 ILE A N 1
ATOM 718 C CA . ILE A 1 97 ? -11.502 7.834 5.763 1.00 95.00 97 ILE A CA 1
ATOM 719 C C . ILE A 1 97 ? -12.734 7.269 6.482 1.00 95.00 97 ILE A C 1
ATOM 721 O O . ILE A 1 97 ? -13.809 7.861 6.391 1.00 95.00 97 ILE A O 1
ATOM 725 N N . PHE A 1 98 ? -12.589 6.179 7.246 1.00 91.88 98 PHE A N 1
ATOM 726 C CA . PHE A 1 98 ? -13.697 5.605 8.025 1.00 91.88 98 PHE A CA 1
ATOM 727 C C . PHE A 1 98 ? -14.274 6.580 9.055 1.00 91.88 98 PHE A C 1
ATOM 729 O O . PHE A 1 98 ? -15.471 6.540 9.332 1.00 91.88 98 PHE A O 1
ATOM 736 N N . ASN A 1 99 ? -13.441 7.479 9.580 1.00 92.44 99 ASN A N 1
ATOM 737 C CA . ASN A 1 99 ? -13.844 8.517 10.524 1.00 92.44 99 ASN A CA 1
ATOM 738 C C . ASN A 1 99 ? -14.538 9.729 9.871 1.00 92.44 99 ASN A C 1
ATOM 740 O O . ASN A 1 99 ? -14.964 10.626 10.596 1.00 92.44 99 ASN A O 1
ATOM 744 N N . LEU A 1 100 ? -14.620 9.786 8.537 1.00 94.31 100 LEU A N 1
ATOM 745 C CA . LEU A 1 100 ? -15.182 10.903 7.768 1.00 94.31 100 LEU A CA 1
ATOM 746 C C . LEU A 1 100 ? -16.138 10.407 6.659 1.00 94.31 100 LEU A C 1
ATOM 748 O O . LEU A 1 100 ? -15.977 10.788 5.491 1.00 94.31 100 LEU A O 1
ATOM 752 N N . PRO A 1 101 ? -17.115 9.532 6.968 1.00 91.81 101 PRO A N 1
ATOM 753 C CA . PRO A 1 101 ? -17.938 8.876 5.952 1.00 91.81 101 PRO A CA 1
ATOM 754 C C . PRO A 1 101 ? -18.699 9.877 5.073 1.00 91.81 101 PRO A C 1
ATOM 756 O O . PRO A 1 101 ? -18.760 9.704 3.857 1.00 91.81 101 PRO A O 1
ATOM 759 N N . GLU A 1 102 ? -19.196 10.975 5.641 1.00 96.19 102 GLU A N 1
ATOM 760 C CA . GLU A 1 102 ? -19.910 12.034 4.920 1.00 96.19 102 GLU A CA 1
ATOM 761 C C . GLU A 1 102 ? -19.075 12.714 3.825 1.00 96.19 102 GLU A C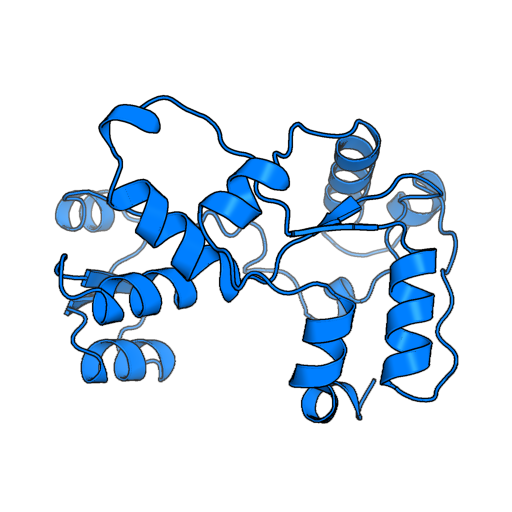 1
ATOM 763 O O . GLU A 1 102 ? -19.632 13.275 2.883 1.00 96.19 102 GLU A O 1
ATOM 768 N N . LYS A 1 103 ? -17.741 12.648 3.914 1.00 96.00 103 LYS A N 1
ATOM 769 C CA . LYS A 1 103 ? -16.836 13.216 2.906 1.00 96.00 103 LYS A CA 1
ATOM 770 C C . LYS A 1 103 ? -16.457 12.223 1.810 1.00 96.00 103 LYS A C 1
ATOM 772 O O . LYS A 1 103 ? -16.136 12.656 0.703 1.00 96.00 103 LYS A O 1
ATOM 777 N N . PHE A 1 104 ? -16.465 10.922 2.109 1.00 96.06 104 PHE A N 1
ATOM 778 C CA . PHE A 1 104 ? -15.830 9.905 1.260 1.00 96.06 104 PHE A CA 1
ATOM 779 C C . PHE A 1 104 ? -16.771 8.827 0.715 1.00 96.06 104 PHE A C 1
ATOM 781 O O . PHE A 1 104 ? -16.396 8.131 -0.228 1.00 96.06 104 PHE A O 1
ATOM 788 N N . VAL A 1 105 ? -17.997 8.691 1.230 1.00 94.56 105 VAL A N 1
ATOM 789 C CA . VAL A 1 105 ? -18.987 7.778 0.637 1.00 94.56 105 VAL A CA 1
ATOM 790 C C . VAL A 1 105 ? -19.241 8.158 -0.828 1.00 94.56 105 VAL A C 1
ATOM 792 O O . VAL A 1 105 ? -19.490 9.317 -1.159 1.00 94.56 105 VAL A O 1
ATOM 795 N N . GLY A 1 106 ? -19.150 7.165 -1.719 1.00 95.06 106 GLY A N 1
ATOM 796 C CA . GLY A 1 106 ? -19.323 7.345 -3.165 1.00 95.06 106 GLY A CA 1
ATOM 797 C C . GLY A 1 106 ? -18.140 8.011 -3.878 1.00 95.06 106 GLY A C 1
ATOM 798 O O . GLY A 1 106 ? -18.274 8.386 -5.042 1.00 95.06 106 GLY A O 1
ATOM 799 N N . LYS A 1 107 ? -16.993 8.186 -3.208 1.00 95.12 107 LYS A N 1
ATOM 800 C CA . LYS A 1 107 ? -15.776 8.751 -3.804 1.00 95.12 107 LYS A CA 1
ATOM 801 C C . LYS A 1 107 ? -14.761 7.664 -4.138 1.00 95.12 107 LYS A C 1
ATOM 803 O O . LYS A 1 107 ? -14.613 6.687 -3.410 1.00 95.12 107 LYS A O 1
ATOM 808 N N . ILE A 1 108 ? -14.025 7.889 -5.221 1.00 95.44 108 ILE A N 1
ATOM 809 C CA . ILE A 1 108 ? -12.795 7.167 -5.545 1.00 95.44 108 ILE A CA 1
ATOM 810 C C . ILE A 1 108 ? -11.643 8.050 -5.070 1.00 95.44 108 ILE A C 1
ATOM 812 O O . ILE A 1 108 ? -11.638 9.248 -5.346 1.00 95.44 108 ILE A O 1
ATOM 816 N N . VAL A 1 109 ? -10.702 7.476 -4.322 1.00 95.62 109 VAL A N 1
ATOM 817 C CA . VAL A 1 109 ? -9.558 8.207 -3.769 1.00 95.62 109 VAL A CA 1
ATOM 818 C C . VAL A 1 109 ? -8.276 7.498 -4.188 1.00 95.62 109 VAL A C 1
ATOM 820 O O . VAL A 1 109 ? -7.987 6.408 -3.695 1.00 95.62 109 VAL A O 1
ATOM 823 N N . GLY A 1 110 ? -7.511 8.113 -5.090 1.00 96.69 110 GLY A N 1
ATOM 824 C CA . GLY A 1 110 ? -6.168 7.653 -5.440 1.00 96.69 110 GLY A CA 1
ATOM 825 C C . GLY A 1 110 ? -5.162 8.073 -4.372 1.00 96.69 110 GLY A C 1
ATOM 826 O O . GLY A 1 110 ? -5.028 9.262 -4.072 1.00 96.69 110 GLY A O 1
ATOM 827 N N . LEU A 1 111 ? -4.484 7.095 -3.767 1.00 97.38 111 LEU A N 1
ATOM 828 C CA . LEU A 1 111 ? -3.521 7.323 -2.691 1.00 97.38 111 LEU A CA 1
ATOM 829 C C . LEU A 1 111 ? -2.104 7.438 -3.240 1.00 97.38 111 LEU A C 1
ATOM 831 O O . LEU A 1 111 ? -1.659 6.576 -3.991 1.00 97.38 111 LEU A O 1
ATOM 835 N N . SER A 1 112 ? -1.378 8.458 -2.791 1.00 97.94 112 SER A N 1
ATOM 836 C CA . SER A 1 112 ? 0.019 8.675 -3.167 1.00 97.94 112 SER A CA 1
ATOM 837 C C . SER A 1 112 ? 0.768 9.397 -2.055 1.00 97.94 112 SER A C 1
ATOM 839 O O . SER A 1 112 ? 0.345 10.453 -1.589 1.00 97.94 112 SER A O 1
ATOM 841 N N . ALA A 1 113 ? 1.886 8.837 -1.603 1.00 97.81 113 ALA A N 1
ATOM 842 C CA . ALA A 1 113 ? 2.825 9.571 -0.763 1.00 97.81 113 ALA A CA 1
ATOM 843 C C . ALA A 1 113 ? 3.601 10.575 -1.621 1.00 97.81 113 ALA A C 1
ATOM 845 O O . ALA A 1 113 ? 3.682 11.756 -1.280 1.00 97.81 113 ALA A O 1
ATOM 846 N N . GLU A 1 114 ? 4.127 10.098 -2.748 1.00 97.06 114 GLU A N 1
ATOM 847 C CA . GLU A 1 114 ? 4.861 10.861 -3.750 1.00 97.06 114 GLU A CA 1
ATOM 848 C C . GLU A 1 114 ? 4.864 10.117 -5.092 1.00 97.06 114 GLU A C 1
ATOM 850 O O . GLU A 1 114 ? 4.630 8.908 -5.137 1.00 97.06 114 GLU A O 1
ATOM 855 N N . ALA A 1 115 ? 5.157 10.844 -6.172 1.00 97.31 115 ALA A N 1
ATOM 856 C CA . ALA A 1 115 ? 5.372 10.277 -7.496 1.00 97.31 115 ALA A CA 1
ATOM 857 C C . ALA A 1 115 ? 6.844 10.422 -7.889 1.00 97.31 115 ALA A C 1
ATOM 859 O O . ALA A 1 115 ? 7.396 11.523 -7.821 1.00 97.31 115 ALA A O 1
ATOM 860 N N . GLN A 1 116 ? 7.474 9.323 -8.299 1.00 96.69 116 GLN A N 1
ATOM 861 C CA . GLN A 1 116 ? 8.901 9.287 -8.631 1.00 96.69 116 GLN A CA 1
ATOM 862 C C . GLN A 1 116 ? 9.167 8.442 -9.878 1.00 96.69 116 GLN A C 1
ATOM 864 O O . GLN A 1 116 ? 8.484 7.447 -10.117 1.00 96.69 116 GLN A O 1
ATOM 869 N N . THR A 1 117 ? 10.164 8.819 -10.678 1.00 96.50 117 THR A N 1
ATOM 870 C CA . THR A 1 117 ? 10.631 7.989 -11.803 1.00 96.50 117 THR A CA 1
ATOM 871 C C . THR A 1 117 ? 11.359 6.746 -11.292 1.00 96.50 117 THR A C 1
ATOM 873 O O . THR A 1 117 ? 11.793 6.698 -10.136 1.00 96.50 117 THR A O 1
ATOM 876 N N . VAL A 1 118 ? 11.527 5.728 -12.141 1.00 94.56 118 VAL A N 1
ATOM 877 C CA . VAL A 1 118 ? 12.308 4.530 -11.776 1.00 94.56 118 VAL A CA 1
ATOM 878 C C . VAL A 1 118 ? 13.758 4.911 -11.462 1.00 94.56 118 VAL A C 1
ATOM 880 O O . VAL A 1 118 ? 14.293 4.455 -10.453 1.00 94.56 118 VAL A O 1
ATOM 883 N N . GLN A 1 119 ? 14.345 5.848 -12.214 1.00 94.62 119 GLN A N 1
ATOM 884 C CA . GLN A 1 119 ? 15.668 6.394 -11.902 1.00 94.62 119 GLN A CA 1
ATOM 885 C C . GLN A 1 119 ? 15.730 7.066 -10.519 1.00 94.62 119 GLN A C 1
ATOM 887 O O . GLN A 1 119 ? 16.658 6.813 -9.759 1.00 94.62 119 GLN A O 1
ATOM 892 N N . GLN A 1 120 ? 14.725 7.856 -10.125 1.00 96.00 120 GLN A N 1
ATOM 893 C CA . GLN A 1 120 ? 14.690 8.462 -8.784 1.00 96.00 120 GLN A CA 1
ATOM 894 C C . GLN A 1 120 ? 14.591 7.412 -7.666 1.00 96.00 120 GLN A C 1
ATOM 896 O O . GLN A 1 120 ? 15.207 7.574 -6.608 1.00 96.00 120 GLN A O 1
ATOM 901 N N . HIS A 1 121 ? 13.861 6.314 -7.895 1.00 94.31 121 HIS A N 1
ATOM 902 C CA . HIS A 1 121 ? 13.854 5.178 -6.972 1.00 94.31 121 HIS A CA 1
ATOM 903 C C . HIS A 1 121 ? 15.237 4.510 -6.908 1.00 94.31 121 HIS A C 1
ATOM 905 O O . HIS A 1 121 ? 15.723 4.221 -5.812 1.00 94.31 121 HIS A O 1
ATOM 911 N N . ALA A 1 122 ? 15.891 4.298 -8.054 1.00 93.06 122 ALA A N 1
ATOM 912 C CA . ALA A 1 122 ? 17.234 3.728 -8.138 1.00 93.06 122 ALA A CA 1
ATOM 913 C C . ALA A 1 122 ? 18.276 4.597 -7.410 1.00 93.06 122 ALA A C 1
ATOM 915 O O . ALA A 1 122 ? 19.089 4.071 -6.649 1.00 93.06 122 ALA A O 1
ATOM 916 N N . ASP A 1 123 ? 18.199 5.922 -7.532 1.00 94.75 123 ASP A N 1
ATOM 917 C CA . ASP A 1 123 ? 19.068 6.865 -6.819 1.00 94.75 123 ASP A CA 1
ATOM 918 C C . ASP A 1 123 ? 18.851 6.796 -5.299 1.00 94.75 123 ASP A C 1
ATOM 920 O O . ASP A 1 123 ? 19.806 6.753 -4.512 1.00 94.75 123 ASP A O 1
ATOM 924 N N . ALA A 1 124 ? 17.588 6.752 -4.861 1.00 93.88 124 ALA A N 1
ATOM 925 C CA . ALA A 1 124 ? 17.242 6.639 -3.447 1.00 93.88 124 ALA A CA 1
ATOM 926 C C . ALA A 1 124 ? 17.722 5.307 -2.850 1.00 93.88 124 ALA A C 1
ATOM 928 O O . ALA A 1 124 ? 18.284 5.295 -1.748 1.00 93.88 124 ALA A O 1
ATOM 929 N N . LEU A 1 125 ? 17.544 4.201 -3.580 1.00 92.19 125 LEU A N 1
ATOM 930 C CA . LEU A 1 125 ? 18.069 2.886 -3.214 1.00 92.19 125 LEU A CA 1
ATOM 931 C C . LEU A 1 125 ? 19.594 2.909 -3.162 1.00 92.19 125 LEU A C 1
ATOM 933 O O . LEU A 1 125 ? 20.165 2.469 -2.166 1.00 92.19 125 LEU A O 1
ATOM 937 N N . SER A 1 126 ? 20.248 3.496 -4.165 1.00 93.00 126 SER A N 1
ATOM 938 C CA . SER A 1 126 ? 21.707 3.569 -4.221 1.00 93.00 126 SER A CA 1
ATOM 939 C C . SER A 1 126 ? 22.281 4.257 -2.990 1.00 93.00 126 SER A C 1
ATOM 941 O O . SER A 1 126 ? 23.156 3.734 -2.294 1.00 93.00 126 SER A O 1
ATOM 943 N N . LYS A 1 127 ? 21.705 5.414 -2.652 1.00 92.06 127 LYS A N 1
ATOM 944 C CA . LYS A 1 127 ? 22.057 6.171 -1.453 1.00 92.06 127 LYS A CA 1
ATOM 945 C C . LYS A 1 127 ? 21.797 5.378 -0.171 1.00 92.06 127 LYS A C 1
ATOM 947 O O . LYS A 1 127 ? 22.603 5.433 0.753 1.00 92.06 127 LYS A O 1
ATOM 952 N N . GLY A 1 128 ? 20.666 4.680 -0.088 1.00 89.50 128 GLY A N 1
ATOM 953 C CA . GLY A 1 128 ? 20.263 3.952 1.113 1.00 89.50 128 GLY A CA 1
ATOM 954 C C . GLY A 1 128 ? 21.039 2.659 1.365 1.00 89.50 128 GLY A C 1
ATOM 955 O O . GLY A 1 128 ? 21.215 2.290 2.526 1.00 89.50 128 GLY A O 1
ATOM 956 N N . LEU A 1 129 ? 21.499 1.993 0.303 1.00 88.19 129 LEU A N 1
ATOM 957 C CA . LEU A 1 129 ? 22.239 0.728 0.359 1.00 88.19 129 LEU A CA 1
ATOM 958 C C . LEU A 1 129 ? 23.757 0.919 0.330 1.00 88.19 129 LEU A C 1
ATOM 960 O O . LEU A 1 129 ? 24.488 -0.002 0.690 1.00 88.19 129 LEU A O 1
ATOM 964 N N . GLY A 1 130 ? 24.238 2.088 -0.105 1.00 89.44 130 GLY A N 1
ATOM 965 C CA . GLY A 1 130 ? 25.664 2.319 -0.342 1.00 89.44 130 GLY A CA 1
ATOM 966 C C . GLY A 1 130 ? 26.222 1.471 -1.492 1.00 89.44 130 GLY A C 1
ATOM 967 O O . GLY A 1 130 ? 27.422 1.211 -1.535 1.00 89.44 130 GLY A O 1
ATOM 968 N N . LYS A 1 131 ? 25.353 1.016 -2.399 1.00 89.94 131 LYS A N 1
ATOM 969 C CA . LYS A 1 131 ? 25.682 0.256 -3.610 1.00 89.94 131 LYS A CA 1
ATOM 970 C C . LYS A 1 131 ? 25.061 0.960 -4.802 1.00 89.94 131 LYS A C 1
ATOM 972 O O . LYS A 1 131 ? 24.056 1.637 -4.648 1.00 89.94 131 LYS A O 1
ATOM 977 N N . GLU A 1 132 ? 25.626 0.781 -5.983 1.00 91.81 132 GLU A N 1
ATOM 978 C CA . GLU A 1 132 ? 25.025 1.331 -7.191 1.00 91.81 132 GLU A CA 1
ATOM 979 C C . GLU A 1 132 ? 23.804 0.506 -7.626 1.00 91.81 132 GLU A C 1
ATOM 981 O O . GLU A 1 132 ? 23.891 -0.710 -7.793 1.00 91.81 132 GLU A O 1
ATOM 986 N N . VAL A 1 133 ? 22.674 1.183 -7.816 1.00 90.88 133 VAL A N 1
ATOM 987 C CA . VAL A 1 133 ? 21.427 0.662 -8.383 1.00 90.88 133 VAL A CA 1
ATOM 988 C C . VAL A 1 133 ? 21.061 1.563 -9.557 1.00 90.88 133 VAL A C 1
ATOM 990 O O . VAL A 1 133 ? 21.095 2.786 -9.432 1.00 90.88 133 VAL A O 1
ATOM 993 N N . ARG A 1 134 ? 20.717 0.974 -10.703 1.00 90.38 134 ARG A N 1
ATOM 994 C CA . ARG A 1 134 ? 20.383 1.710 -11.929 1.00 90.38 134 ARG A CA 1
ATOM 995 C C . ARG A 1 134 ? 19.025 1.285 -12.460 1.00 90.38 134 ARG A C 1
ATOM 997 O O . ARG A 1 134 ? 18.621 0.138 -12.263 1.00 90.38 134 ARG A O 1
ATOM 1004 N N . ASP A 1 135 ? 18.354 2.202 -13.148 1.00 90.44 135 ASP A N 1
ATOM 1005 C CA . ASP A 1 135 ? 17.233 1.839 -14.004 1.00 90.44 135 ASP A CA 1
ATOM 1006 C C . ASP A 1 135 ? 17.735 0.932 -15.142 1.00 90.44 135 ASP A C 1
ATOM 1008 O O . ASP A 1 135 ? 18.785 1.178 -15.734 1.00 90.44 135 ASP A O 1
ATOM 1012 N N . ALA A 1 136 ? 17.003 -0.147 -15.413 1.00 90.50 136 ALA A N 1
ATOM 1013 C CA . ALA A 1 136 ? 17.287 -1.041 -16.533 1.00 90.50 136 ALA A CA 1
ATOM 1014 C C . ALA A 1 136 ? 16.728 -0.507 -17.863 1.00 90.50 136 ALA A C 1
ATOM 1016 O O . ALA A 1 136 ? 17.007 -1.095 -18.906 1.00 90.50 136 ALA A O 1
ATOM 1017 N N . GLU A 1 137 ? 15.906 0.549 -17.820 1.00 90.88 137 GLU A N 1
ATOM 1018 C CA . GLU A 1 137 ? 15.339 1.246 -18.981 1.00 90.88 137 GLU A CA 1
ATOM 1019 C C . GLU A 1 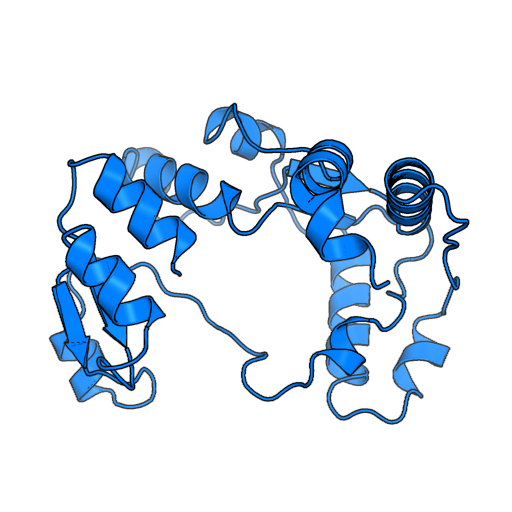137 ? 14.596 0.312 -19.955 1.00 90.88 137 GLU A C 1
ATOM 1021 O O . GLU A 1 137 ? 14.548 0.525 -21.169 1.00 90.88 137 GLU A O 1
ATOM 1026 N N . ILE A 1 138 ? 13.986 -0.755 -19.428 1.00 92.31 138 ILE A N 1
ATOM 1027 C CA . ILE A 1 138 ? 13.279 -1.737 -20.248 1.00 92.31 138 ILE A CA 1
ATOM 1028 C C . ILE A 1 138 ? 12.058 -1.100 -20.932 1.00 92.31 138 ILE A C 1
ATOM 1030 O O . ILE A 1 138 ? 11.245 -0.399 -20.321 1.00 92.31 138 ILE A O 1
ATOM 1034 N N . THR A 1 139 ? 11.906 -1.354 -22.231 1.00 90.38 139 THR A N 1
ATOM 1035 C CA . THR A 1 139 ? 10.744 -0.883 -22.994 1.00 90.38 139 THR A CA 1
ATOM 1036 C C . THR A 1 139 ? 9.526 -1.764 -22.715 1.00 90.38 139 THR A C 1
ATOM 1038 O O . THR A 1 139 ? 9.668 -2.927 -22.341 1.00 90.38 139 THR A O 1
ATOM 1041 N N . LEU A 1 140 ? 8.311 -1.243 -22.932 1.00 87.81 140 LEU A N 1
ATOM 1042 C CA . LEU A 1 140 ? 7.086 -2.053 -22.822 1.00 87.81 140 LEU A CA 1
ATOM 1043 C C . LEU A 1 140 ? 7.137 -3.276 -23.751 1.00 87.81 140 LEU A C 1
ATOM 1045 O O . LEU A 1 140 ? 6.853 -4.384 -23.315 1.00 87.81 140 LEU A O 1
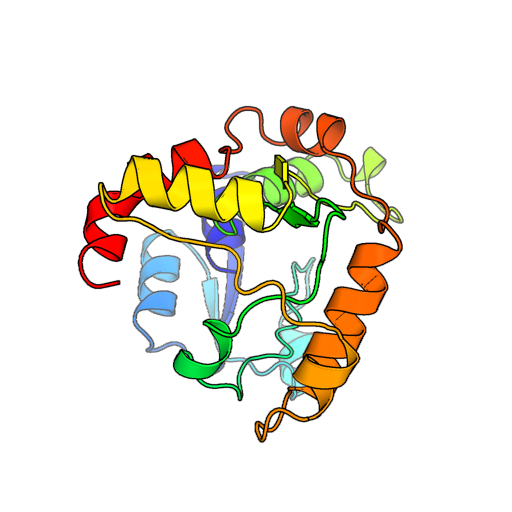ATOM 1049 N N . GLU A 1 141 ? 7.582 -3.086 -24.996 1.00 87.44 141 GLU A N 1
ATOM 1050 C CA . GLU A 1 141 ? 7.688 -4.168 -25.982 1.00 87.44 141 GLU A CA 1
ATOM 1051 C C . GLU A 1 141 ? 8.686 -5.256 -25.553 1.00 87.44 141 GLU A C 1
ATOM 1053 O O . GLU A 1 141 ? 8.440 -6.445 -25.748 1.00 87.44 141 GLU A O 1
ATOM 1058 N N . ALA A 1 142 ? 9.824 -4.868 -24.966 1.00 89.12 142 ALA A N 1
ATOM 1059 C CA . ALA A 1 142 ? 10.794 -5.825 -24.441 1.00 89.12 142 ALA A CA 1
ATOM 1060 C C . ALA A 1 142 ? 10.250 -6.550 -23.201 1.00 89.12 142 ALA A C 1
ATOM 1062 O O . ALA A 1 142 ? 10.465 -7.750 -23.050 1.00 89.12 142 ALA A O 1
ATOM 1063 N N . TYR A 1 143 ? 9.514 -5.838 -22.345 1.00 89.06 143 TYR A N 1
ATOM 1064 C CA . TYR A 1 143 ? 8.916 -6.395 -21.138 1.00 89.06 143 TYR A CA 1
ATOM 1065 C C . TYR A 1 143 ? 7.842 -7.451 -21.443 1.00 89.06 143 TYR A C 1
ATOM 1067 O O . TYR A 1 143 ? 7.812 -8.503 -20.810 1.00 89.06 143 TYR A O 1
ATOM 1075 N N . GLU A 1 144 ? 6.992 -7.218 -22.446 1.00 85.38 144 GLU A N 1
ATOM 1076 C CA . GLU A 1 144 ? 5.954 -8.171 -22.876 1.00 85.38 144 GLU A CA 1
ATOM 1077 C C . GLU A 1 144 ? 6.520 -9.508 -23.374 1.00 85.38 144 GLU A C 1
ATOM 1079 O O . GLU A 1 144 ? 5.826 -10.523 -23.341 1.00 85.38 144 GLU A O 1
ATOM 1084 N N . LYS A 1 145 ? 7.780 -9.516 -23.822 1.00 86.88 145 LYS A N 1
ATOM 1085 C CA . LYS A 1 145 ? 8.487 -10.714 -24.295 1.00 86.88 145 LYS A CA 1
ATOM 1086 C C . LYS A 1 145 ? 9.130 -11.517 -23.159 1.00 86.88 145 LYS A C 1
ATOM 1088 O O . LYS A 1 145 ? 9.717 -12.561 -23.429 1.00 86.88 145 LYS A O 1
ATOM 1093 N N . LEU A 1 146 ? 9.052 -11.052 -21.907 1.00 85.88 146 LEU A N 1
ATOM 1094 C CA . LEU A 1 146 ? 9.574 -11.794 -20.760 1.00 85.88 146 LEU A CA 1
ATOM 1095 C C . LEU A 1 146 ? 8.742 -13.062 -20.516 1.00 85.88 146 LEU A C 1
ATOM 1097 O O . LEU A 1 146 ? 7.516 -13.024 -20.438 1.00 85.88 146 LEU A O 1
ATOM 1101 N N . GLU A 1 147 ? 9.418 -14.196 -20.341 1.00 80.44 147 GLU A N 1
ATOM 1102 C CA . GLU A 1 147 ? 8.791 -15.520 -20.226 1.00 80.44 147 GLU A CA 1
ATOM 1103 C C . GLU A 1 147 ? 8.282 -15.818 -18.803 1.00 80.44 147 GLU A C 1
ATOM 1105 O O . GLU A 1 147 ? 8.607 -16.840 -18.196 1.00 80.44 147 GLU A O 1
ATOM 1110 N N . PHE A 1 148 ? 7.470 -14.923 -18.233 1.00 80.81 148 PHE A N 1
ATOM 1111 C CA . PHE A 1 148 ? 6.758 -15.206 -16.988 1.00 80.81 148 PHE A CA 1
ATOM 1112 C C . PHE A 1 148 ? 5.259 -14.929 -17.100 1.00 80.81 148 PHE A C 1
ATOM 1114 O O . PHE A 1 148 ? 4.806 -14.028 -17.795 1.00 80.81 148 PHE A O 1
ATOM 1121 N N . SER A 1 149 ? 4.481 -15.716 -16.354 1.00 73.38 149 SER A N 1
ATOM 1122 C CA . SER A 1 149 ? 3.016 -15.820 -16.432 1.00 73.38 149 SER A CA 1
ATOM 1123 C C . SER A 1 149 ? 2.210 -14.534 -16.187 1.00 73.38 149 SER A C 1
ATOM 1125 O O . SER A 1 149 ? 0.996 -14.587 -16.321 1.00 73.38 149 SER A O 1
ATOM 1127 N N . ALA A 1 150 ? 2.849 -13.423 -15.803 1.00 80.19 150 ALA A N 1
ATOM 1128 C CA . ALA A 1 150 ? 2.218 -12.124 -15.531 1.00 80.19 150 ALA A CA 1
ATOM 1129 C C . ALA A 1 150 ? 2.814 -10.966 -16.355 1.00 80.19 150 ALA A C 1
ATOM 1131 O O . ALA A 1 150 ? 2.481 -9.805 -16.111 1.00 80.19 150 ALA A O 1
ATOM 1132 N N . ALA A 1 151 ? 3.729 -11.246 -17.294 1.00 82.50 151 ALA A N 1
ATOM 1133 C CA . ALA A 1 151 ? 4.474 -10.206 -18.006 1.00 82.50 151 ALA A CA 1
ATOM 1134 C C . ALA A 1 151 ? 3.548 -9.247 -18.763 1.00 82.50 151 ALA A C 1
ATOM 1136 O O . ALA A 1 151 ? 3.728 -8.030 -18.717 1.00 82.50 151 ALA A O 1
ATOM 1137 N N . LYS A 1 152 ? 2.501 -9.790 -19.391 1.00 83.81 152 LYS A N 1
ATOM 1138 C CA . LYS A 1 152 ? 1.505 -9.014 -20.132 1.00 83.81 152 LYS A CA 1
ATOM 1139 C C . LYS A 1 152 ? 0.650 -8.138 -19.214 1.00 83.81 152 LYS A C 1
ATOM 1141 O O . LYS A 1 152 ? 0.414 -6.972 -19.518 1.00 83.81 152 LYS A O 1
ATOM 1146 N N . GLU A 1 153 ? 0.191 -8.668 -18.084 1.00 85.25 153 GLU A N 1
ATOM 1147 C CA . GLU A 1 153 ? -0.590 -7.920 -17.097 1.00 85.25 153 GLU A CA 1
ATOM 1148 C C . GLU A 1 153 ? 0.237 -6.784 -16.482 1.00 85.25 153 GLU A C 1
ATOM 1150 O O . GLU A 1 153 ? -0.262 -5.668 -16.338 1.00 85.25 153 GLU A O 1
ATOM 1155 N N . MET A 1 154 ? 1.515 -7.035 -16.182 1.00 86.50 154 MET A N 1
ATOM 1156 C CA . MET A 1 154 ? 2.441 -6.019 -15.676 1.00 86.50 154 MET A CA 1
ATOM 1157 C C . MET A 1 154 ? 2.760 -4.949 -16.728 1.00 86.50 154 MET A C 1
ATOM 1159 O O . MET A 1 154 ? 2.741 -3.763 -16.401 1.00 86.50 154 MET A O 1
ATOM 1163 N N . ALA A 1 155 ? 2.965 -5.327 -17.995 1.00 87.88 155 ALA A N 1
ATOM 1164 C CA . ALA A 1 155 ? 3.128 -4.367 -19.087 1.00 87.88 155 ALA A CA 1
ATOM 1165 C C . ALA A 1 155 ? 1.895 -3.459 -19.228 1.00 87.88 155 ALA A C 1
ATOM 1167 O O . ALA A 1 155 ? 2.031 -2.237 -19.285 1.00 87.88 155 ALA A O 1
ATOM 1168 N N . ASN A 1 156 ? 0.689 -4.034 -19.188 1.00 90.00 156 ASN A N 1
ATOM 1169 C CA . ASN A 1 156 ? -0.561 -3.273 -19.224 1.00 90.00 156 ASN A CA 1
ATOM 1170 C C . ASN A 1 156 ? -0.716 -2.342 -18.013 1.00 90.00 156 ASN A C 1
ATOM 1172 O O . ASN A 1 156 ? -1.149 -1.200 -18.168 1.00 90.00 156 ASN A O 1
ATOM 1176 N N . MET A 1 157 ? -0.342 -2.793 -16.812 1.00 90.94 157 MET A N 1
ATOM 1177 C CA . MET A 1 157 ? -0.346 -1.959 -15.608 1.00 90.94 157 MET A CA 1
ATOM 1178 C C . MET A 1 157 ? 0.610 -0.768 -15.755 1.00 90.94 157 MET A C 1
ATOM 1180 O O . MET A 1 157 ? 0.216 0.369 -15.505 1.00 90.94 157 MET A O 1
ATOM 1184 N N . CYS A 1 158 ? 1.842 -0.999 -16.213 1.00 92.00 158 CYS A N 1
ATOM 1185 C CA . CYS A 1 158 ? 2.803 0.072 -16.469 1.00 92.00 158 CYS A CA 1
ATOM 1186 C C . CYS A 1 158 ? 2.327 1.015 -17.579 1.00 92.00 158 CYS A C 1
ATOM 1188 O O . CYS A 1 158 ? 2.486 2.228 -17.463 1.00 92.00 158 CYS A O 1
ATOM 1190 N N . HIS A 1 159 ? 1.685 0.489 -18.625 1.00 92.75 159 HIS A N 1
ATOM 1191 C CA . HIS A 1 159 ? 1.044 1.310 -19.646 1.00 92.75 159 HIS A CA 1
ATOM 1192 C C . HIS A 1 159 ? -0.035 2.219 -19.038 1.00 92.75 159 HIS A C 1
ATOM 1194 O O . HIS A 1 159 ? -0.025 3.421 -19.288 1.00 92.75 159 HIS A O 1
ATOM 1200 N N . PHE A 1 160 ? -0.904 1.690 -18.172 1.00 93.94 160 PHE A N 1
ATOM 1201 C CA . PHE A 1 160 ? -1.904 2.486 -17.457 1.00 93.94 160 PHE A CA 1
ATOM 1202 C C . PHE A 1 160 ? -1.271 3.540 -16.536 1.00 93.94 160 PHE A C 1
ATOM 1204 O O . PHE A 1 160 ? -1.689 4.694 -16.555 1.00 93.94 160 PHE A O 1
ATOM 1211 N N . TYR A 1 161 ? -0.225 3.201 -15.781 1.00 94.69 161 TYR A N 1
ATOM 1212 C CA . TYR A 1 161 ? 0.476 4.174 -14.937 1.00 94.69 161 TYR A CA 1
ATOM 1213 C C . TYR A 1 161 ? 1.148 5.287 -15.743 1.00 94.69 161 TYR A C 1
ATOM 1215 O O . TYR A 1 161 ? 1.132 6.442 -15.316 1.00 94.69 161 TYR A O 1
ATOM 1223 N N . ARG A 1 162 ? 1.653 4.993 -16.948 1.00 94.75 162 ARG A N 1
ATOM 1224 C CA . ARG A 1 162 ? 2.162 6.023 -17.869 1.00 94.75 162 ARG A CA 1
ATOM 1225 C C . ARG A 1 162 ? 1.076 7.018 -18.306 1.00 94.75 162 ARG A C 1
ATOM 1227 O O . ARG A 1 162 ? 1.410 8.149 -18.654 1.00 94.75 162 ARG A O 1
ATOM 1234 N N . MET A 1 163 ? -0.203 6.637 -18.232 1.00 95.88 163 MET A N 1
ATOM 1235 C CA . MET A 1 163 ? -1.350 7.524 -18.475 1.00 95.88 163 MET A CA 1
ATOM 1236 C C . MET A 1 163 ? -1.693 8.429 -17.280 1.00 95.88 163 MET A C 1
ATOM 1238 O O . MET A 1 163 ? -2.624 9.222 -17.389 1.00 95.88 163 MET A O 1
ATOM 1242 N N . LYS A 1 164 ? -0.934 8.352 -16.174 1.00 94.06 164 LYS A N 1
ATOM 1243 C CA . LYS A 1 164 ? -1.078 9.181 -14.963 1.00 94.06 164 LYS A CA 1
ATOM 1244 C C . LYS A 1 164 ? -2.481 9.087 -14.348 1.00 94.06 164 LYS A C 1
ATOM 1246 O O . LYS A 1 164 ? -3.243 10.054 -14.422 1.00 94.06 164 LYS A O 1
ATOM 1251 N N . PRO A 1 165 ? -2.847 7.927 -13.769 1.00 94.56 165 PRO A N 1
ATO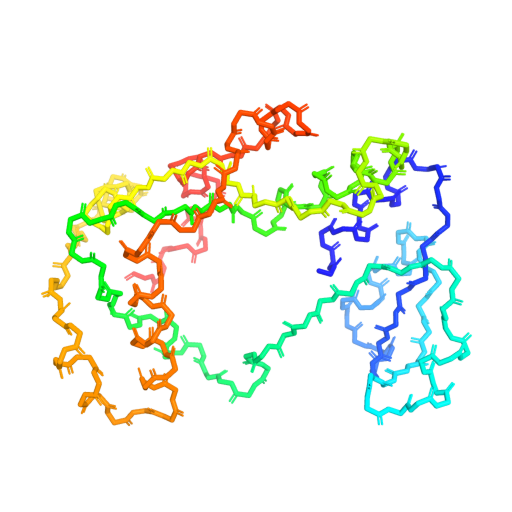M 1252 C CA . PRO A 1 165 ? -4.107 7.800 -13.046 1.00 94.56 165 PRO A CA 1
ATOM 1253 C C . PRO A 1 165 ? -4.228 8.857 -11.946 1.00 94.56 165 PRO A C 1
ATOM 1255 O O . PRO A 1 165 ? -3.230 9.317 -11.395 1.00 94.56 165 PRO A O 1
ATOM 1258 N N . ASP A 1 166 ? -5.465 9.233 -11.632 1.00 96.25 166 ASP A N 1
ATOM 1259 C CA . ASP A 1 166 ? -5.731 10.283 -10.654 1.00 96.25 166 ASP A CA 1
ATOM 1260 C C . ASP A 1 166 ? -5.350 9.832 -9.237 1.00 96.25 166 ASP A C 1
ATOM 1262 O O . ASP A 1 166 ? -5.941 8.904 -8.675 1.00 96.25 166 ASP A O 1
ATOM 1266 N N . CYS A 1 167 ? -4.357 10.511 -8.672 1.00 97.00 167 CYS A N 1
ATOM 1267 C CA . CYS A 1 167 ? -3.835 10.317 -7.329 1.00 97.00 167 CYS A CA 1
ATOM 1268 C C . CYS A 1 167 ? -3.727 11.677 -6.636 1.00 97.00 167 CYS A C 1
ATOM 1270 O O . CYS A 1 167 ? -3.151 12.621 -7.177 1.00 97.00 167 CYS A O 1
ATOM 1272 N N . ASP A 1 168 ? -4.229 11.782 -5.404 1.00 97.38 168 ASP A N 1
ATOM 1273 C CA . ASP A 1 168 ? -4.182 13.031 -4.640 1.00 97.38 168 ASP A CA 1
ATOM 1274 C C . ASP A 1 168 ? -3.198 12.903 -3.473 1.00 97.38 168 ASP A C 1
ATOM 1276 O O . ASP A 1 168 ? -3.544 12.534 -2.342 1.00 97.38 168 ASP A O 1
ATOM 1280 N N . SER A 1 169 ? -1.937 13.241 -3.751 1.00 97.50 169 SER A N 1
ATOM 1281 C CA . SER A 1 169 ? -0.890 13.254 -2.728 1.00 97.50 169 SER A CA 1
ATOM 1282 C C . SER A 1 169 ? -1.203 14.249 -1.604 1.00 97.50 169 SER A C 1
ATOM 1284 O O . SER A 1 169 ? -1.068 13.926 -0.424 1.00 97.50 169 SER A O 1
ATOM 1286 N N . LYS A 1 170 ? -1.751 15.432 -1.915 1.00 97.81 170 LYS A N 1
ATOM 1287 C CA . LYS A 1 170 ? -2.094 16.431 -0.886 1.00 97.81 170 LYS A CA 1
ATOM 1288 C C . LYS A 1 170 ? -3.182 15.916 0.051 1.00 97.81 170 LYS A C 1
ATOM 1290 O O . LYS A 1 170 ? -3.112 16.127 1.261 1.00 97.81 170 LYS A O 1
ATOM 1295 N N . LEU A 1 171 ? -4.208 15.258 -0.480 1.00 97.88 171 LEU A N 1
ATOM 1296 C CA . LEU A 1 171 ? -5.224 14.588 0.324 1.00 97.88 171 LEU A CA 1
ATOM 1297 C C . LEU A 1 171 ? -4.631 13.443 1.138 1.00 97.88 171 LEU A C 1
ATOM 1299 O O . LEU A 1 171 ? -4.926 13.359 2.326 1.00 97.88 171 LEU A O 1
ATOM 1303 N N . THR A 1 172 ? -3.766 12.626 0.543 1.00 98.31 172 THR A N 1
ATOM 1304 C CA . THR A 1 172 ? -3.097 11.522 1.242 1.00 98.31 172 THR A CA 1
ATOM 1305 C C . THR A 1 172 ? -2.320 12.029 2.461 1.00 98.31 172 THR A C 1
ATOM 1307 O O . THR A 1 172 ? -2.529 11.532 3.566 1.00 98.31 172 THR A O 1
ATOM 1310 N N . HIS A 1 173 ? -1.519 13.088 2.305 1.00 98.00 173 HIS A N 1
ATOM 1311 C CA . HIS A 1 173 ? -0.797 13.740 3.408 1.00 98.00 173 HIS A CA 1
ATOM 1312 C C . HIS A 1 173 ? -1.730 14.392 4.439 1.00 98.00 173 HIS A C 1
ATOM 1314 O O . HIS A 1 173 ? -1.431 14.384 5.629 1.00 98.00 173 HIS A O 1
ATOM 1320 N N . ARG A 1 174 ? -2.890 14.925 4.029 1.00 97.81 174 ARG A N 1
ATOM 1321 C CA . ARG A 1 174 ? -3.904 15.425 4.980 1.00 97.81 174 ARG A CA 1
ATOM 1322 C C . ARG A 1 174 ? -4.540 14.299 5.797 1.00 97.81 174 ARG A C 1
ATOM 1324 O O . ARG A 1 174 ? -4.814 14.498 6.976 1.00 97.81 174 ARG A O 1
ATOM 1331 N N . LEU A 1 175 ? -4.790 13.145 5.179 1.00 97.25 175 LEU A N 1
ATOM 1332 C CA . LEU A 1 175 ? -5.384 11.974 5.832 1.00 97.25 175 LEU A CA 1
ATOM 1333 C C . LEU A 1 175 ? -4.377 11.221 6.707 1.00 97.25 175 LEU A C 1
ATOM 1335 O O . LEU A 1 175 ? -4.772 10.630 7.710 1.00 97.25 175 LEU A O 1
ATOM 1339 N N . ASN A 1 176 ? -3.092 11.261 6.354 1.00 97.44 176 ASN A N 1
ATOM 1340 C CA . ASN A 1 176 ? -1.995 10.738 7.158 1.00 97.44 176 ASN A CA 1
ATOM 1341 C C . ASN A 1 176 ? -0.763 11.661 7.066 1.00 97.44 176 ASN A C 1
ATOM 1343 O O . ASN A 1 176 ? 0.100 11.452 6.210 1.00 97.44 176 ASN A O 1
ATOM 1347 N N . PRO A 1 177 ? -0.609 12.623 7.996 1.00 96.25 177 PRO A N 1
ATOM 1348 C CA . PRO A 1 177 ? 0.555 13.517 8.033 1.00 96.25 177 PRO A CA 1
ATOM 1349 C C . PRO A 1 177 ? 1.898 12.819 8.303 1.00 96.25 177 PRO A C 1
ATOM 1351 O O . PRO A 1 177 ? 2.944 13.457 8.241 1.00 96.25 177 PRO A O 1
ATOM 1354 N N . LYS A 1 178 ? 1.883 11.524 8.654 1.00 95.31 178 LYS A N 1
ATOM 1355 C CA . LYS A 1 178 ? 3.071 10.697 8.925 1.00 95.31 178 LYS A CA 1
ATOM 1356 C C . LYS A 1 178 ? 3.395 9.736 7.772 1.00 95.31 178 LYS A C 1
ATOM 1358 O O . LYS A 1 178 ? 4.200 8.812 7.966 1.00 95.31 178 LYS A O 1
ATOM 1363 N N . VAL A 1 179 ? 2.740 9.899 6.618 1.00 96.25 179 VAL A N 1
ATOM 1364 C CA . VAL A 1 179 ? 3.034 9.115 5.415 1.00 96.25 179 VAL A CA 1
ATOM 1365 C C . VAL A 1 179 ? 4.500 9.313 5.034 1.00 96.25 179 VAL A C 1
ATOM 1367 O O . VAL A 1 179 ? 5.022 10.427 5.075 1.00 96.25 179 VAL A O 1
ATOM 1370 N N . LYS A 1 180 ? 5.192 8.212 4.744 1.00 95.38 180 LYS A N 1
ATOM 1371 C CA . LYS A 1 180 ? 6.633 8.243 4.489 1.00 95.38 180 LYS A CA 1
ATOM 1372 C C . LYS A 1 180 ? 6.919 8.416 3.010 1.00 95.38 180 LYS A C 1
ATOM 1374 O O . LYS A 1 180 ? 6.275 7.775 2.182 1.00 95.38 180 LYS A O 1
ATOM 1379 N N . SER A 1 181 ? 7.949 9.199 2.707 1.00 96.25 181 SER A N 1
ATOM 1380 C CA . SER A 1 181 ? 8.597 9.150 1.398 1.00 96.25 181 SER A CA 1
ATOM 1381 C C . SER A 1 181 ? 9.301 7.804 1.196 1.00 96.25 181 SER A C 1
ATOM 1383 O O . SER A 1 181 ? 9.651 7.102 2.153 1.00 96.25 181 SER A O 1
ATOM 1385 N N . PHE A 1 182 ? 9.587 7.460 -0.050 1.00 95.44 182 PHE A N 1
ATOM 1386 C CA . PHE A 1 182 ? 10.354 6.284 -0.426 1.00 95.44 182 PHE A CA 1
ATOM 1387 C C . PHE A 1 182 ? 11.747 6.279 0.222 1.00 95.44 182 PHE A C 1
ATOM 1389 O O . PHE A 1 182 ? 12.176 5.277 0.794 1.00 95.44 182 PHE A O 1
ATOM 1396 N N . SER A 1 183 ? 12.420 7.430 0.270 1.00 94.06 183 SER A N 1
ATOM 1397 C CA . SER A 1 183 ? 13.720 7.575 0.942 1.00 94.06 183 SER A CA 1
ATOM 1398 C C . SER A 1 183 ? 13.656 7.335 2.459 1.00 94.06 183 SER A C 1
ATOM 1400 O O . SER A 1 183 ? 14.567 6.727 3.037 1.00 94.06 183 SER A O 1
ATOM 1402 N N . GLN A 1 184 ? 12.565 7.747 3.115 1.00 94.75 184 GLN A N 1
ATOM 1403 C CA . GLN A 1 184 ? 12.312 7.448 4.528 1.00 94.75 184 GLN A CA 1
ATOM 1404 C C . GLN A 1 184 ? 12.011 5.959 4.737 1.00 94.75 184 GLN A C 1
ATOM 1406 O O . GLN A 1 184 ? 12.455 5.379 5.731 1.00 94.75 184 GLN A O 1
ATOM 1411 N N . LEU A 1 185 ? 11.298 5.320 3.802 1.00 93.12 185 LEU A N 1
ATOM 1412 C CA . LEU A 1 185 ? 11.050 3.877 3.838 1.00 93.12 185 LEU A CA 1
ATOM 1413 C C . LEU A 1 185 ? 12.342 3.078 3.702 1.00 93.12 185 LEU A C 1
ATOM 1415 O O . LEU A 1 185 ? 12.554 2.167 4.502 1.00 93.12 185 LEU A O 1
ATOM 1419 N N . ILE A 1 186 ? 13.219 3.431 2.762 1.00 92.25 186 ILE A N 1
ATOM 1420 C CA . ILE A 1 186 ? 14.521 2.771 2.601 1.00 92.25 186 ILE A CA 1
ATOM 1421 C C . ILE A 1 186 ? 15.338 2.903 3.886 1.00 92.25 186 ILE A C 1
ATOM 1423 O O . ILE A 1 186 ? 15.789 1.900 4.434 1.00 92.25 186 ILE A O 1
ATOM 1427 N N . SER A 1 187 ? 15.453 4.124 4.418 1.00 91.75 187 SER A N 1
ATOM 1428 C CA . SER A 1 187 ? 16.185 4.391 5.665 1.00 91.75 187 SER A CA 1
ATOM 1429 C C . SER A 1 187 ? 15.661 3.551 6.836 1.00 91.75 187 SER A C 1
ATOM 1431 O O . SER A 1 187 ? 16.442 2.979 7.591 1.00 91.75 187 SER A O 1
ATOM 1433 N N . LYS A 1 188 ? 14.334 3.418 6.966 1.00 90.56 188 LYS A N 1
ATOM 1434 C CA . LYS A 1 188 ? 13.703 2.623 8.030 1.00 90.56 188 LYS A CA 1
ATOM 1435 C C . LYS A 1 188 ? 13.904 1.111 7.859 1.00 90.56 188 LYS A C 1
ATOM 1437 O O . LYS A 1 188 ? 13.899 0.391 8.853 1.00 90.56 188 LYS A O 1
ATOM 1442 N N . ASN A 1 189 ? 14.062 0.626 6.627 1.00 89.31 189 ASN A N 1
ATOM 1443 C CA . ASN A 1 189 ? 14.108 -0.804 6.304 1.00 89.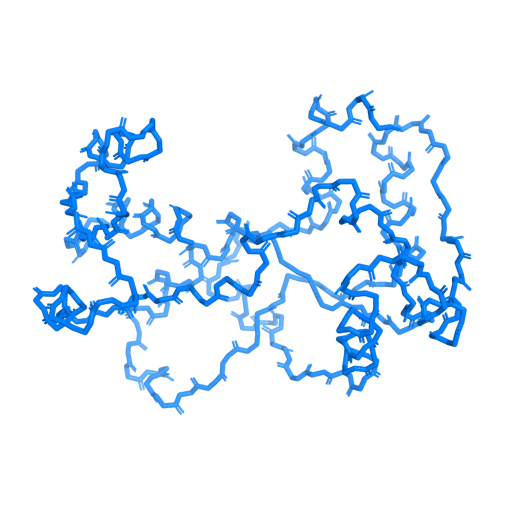31 189 ASN A CA 1
ATOM 1444 C C . ASN A 1 189 ? 15.493 -1.285 5.841 1.00 89.31 189 ASN A C 1
ATOM 1446 O O . ASN A 1 189 ? 15.597 -2.377 5.289 1.00 89.31 189 ASN A O 1
ATOM 1450 N N . GLN A 1 190 ? 16.564 -0.523 6.092 1.00 84.00 190 GLN A N 1
ATOM 1451 C CA . GLN A 1 190 ? 17.919 -0.868 5.641 1.00 84.00 190 GLN A CA 1
ATOM 1452 C C . GLN A 1 190 ? 18.328 -2.304 5.988 1.00 84.00 190 GLN A C 1
ATOM 1454 O O . GLN A 1 190 ? 18.924 -2.983 5.161 1.00 84.00 190 GLN A O 1
ATOM 1459 N N . SER A 1 191 ? 17.995 -2.796 7.186 1.00 85.00 191 SER A N 1
ATOM 1460 C CA . SER A 1 191 ? 18.324 -4.167 7.601 1.00 85.00 191 SER A CA 1
ATOM 1461 C C . SER A 1 191 ? 17.699 -5.234 6.700 1.00 85.00 191 SER A C 1
ATOM 1463 O O . SER A 1 191 ? 18.370 -6.214 6.391 1.00 85.00 191 SER A O 1
ATOM 1465 N N . ALA A 1 192 ? 16.460 -5.029 6.249 1.00 83.88 192 ALA A N 1
ATOM 1466 C CA . ALA A 1 192 ? 15.753 -5.946 5.357 1.00 83.88 192 ALA A CA 1
ATOM 1467 C C . ALA A 1 192 ? 16.290 -5.903 3.917 1.00 83.88 192 ALA A C 1
ATOM 1469 O O . ALA A 1 192 ? 16.120 -6.866 3.176 1.00 83.88 192 ALA A O 1
ATOM 1470 N N . LEU A 1 193 ? 16.956 -4.811 3.530 1.00 78.56 193 LEU A N 1
ATOM 1471 C CA . LEU A 1 193 ? 17.482 -4.610 2.179 1.00 78.56 193 LEU A CA 1
ATOM 1472 C C . LEU A 1 193 ? 18.957 -5.018 2.023 1.00 78.56 193 LEU A C 1
ATOM 1474 O O . LEU A 1 193 ? 19.459 -5.054 0.907 1.00 78.56 193 LEU A O 1
ATOM 1478 N N . LYS A 1 194 ? 19.667 -5.360 3.110 1.00 71.75 194 LYS A N 1
ATOM 1479 C CA . LYS A 1 194 ? 21.104 -5.720 3.077 1.00 71.75 194 LYS A CA 1
ATOM 1480 C C . LYS A 1 194 ? 21.444 -6.937 2.200 1.00 71.75 194 LYS A C 1
ATOM 1482 O O . LYS A 1 194 ? 22.611 -7.103 1.853 1.00 71.75 194 LYS A O 1
ATOM 1487 N N . GLY A 1 195 ? 20.462 -7.786 1.887 1.00 65.56 195 GLY A N 1
ATOM 1488 C CA . GLY A 1 195 ? 20.621 -8.991 1.061 1.00 65.56 195 GLY A CA 1
ATOM 1489 C C . GLY A 1 195 ? 20.278 -8.813 -0.421 1.00 65.56 195 GLY A C 1
ATOM 1490 O O . GLY A 1 195 ? 20.334 -9.795 -1.155 1.00 65.56 195 GLY A O 1
ATOM 1491 N N . ILE A 1 196 ? 19.909 -7.596 -0.828 1.00 61.69 196 ILE A N 1
ATOM 1492 C CA . ILE A 1 196 ? 19.662 -7.193 -2.218 1.00 61.69 196 ILE A CA 1
ATOM 1493 C C . ILE A 1 196 ? 20.932 -6.507 -2.753 1.00 61.69 196 ILE A C 1
ATOM 1495 O O . ILE A 1 196 ? 21.265 -6.732 -3.930 1.00 61.69 196 ILE A O 1
#

Organism: Monodon monoceros (NCBI:txid40151)

Secondary structure (DSSP, 8-state):
-HHHHHHHHHHTSS--EEEES-TTSHHHHHHHHTT-EEEE--TT-HHHHHTT-SS------TTTTS-GGGGGSPP--TT--EEE--HHHHHHHHHHHHT-HHHHTT------SEEE-HHHHHHHHHHHHTS--------HHHHHTS-STTHHHHHHHHHHHHT-----HHHHHHH-TTPPPHHHHHHHTHHHHTT-